Protein AF-A0A401J440-F1 (afdb_monomer_lite)

Foldseek 3Di:
DDDDPPPPVVVVVVVVVCCVVVVVVVVVVCVVCVVVPAFDQAALVRLLVLLVCVLVVNDDPCSLVVQLVTAYRPVQSNVLSPQLNPQDPPDDPVSSVSSVVSSVSSVVRLVQLLVVLLVLLVCVLVVHADDPVNLCVSCVPLSNHDPLSSQSSVLSNVSNVCPVVCVVDVPVVVVSSVVSVVSSVVSD

Organism: Sphingobium xenophagum (NCBI:txid121428)

Structure (mmCIF, N/CA/C/O backbone):
data_AF-A0A401J440-F1
#
_entry.id   AF-A0A401J440-F1
#
loop_
_atom_site.group_PDB
_atom_site.id
_atom_site.type_symbol
_atom_site.label_atom_id
_atom_site.label_alt_id
_atom_site.label_comp_id
_atom_site.label_asym_id
_atom_site.label_entity_id
_atom_site.label_seq_id
_atom_site.pdbx_PDB_ins_code
_atom_site.Cartn_x
_atom_site.Cartn_y
_atom_site.Cartn_z
_atom_site.occupancy
_atom_site.B_iso_or_equiv
_atom_site.auth_seq_id
_atom_site.auth_comp_id
_atom_site.auth_asym_id
_atom_site.auth_atom_id
_atom_site.pdbx_PDB_model_num
ATOM 1 N N . MET A 1 1 ? 64.920 -0.048 21.694 1.00 38.31 1 MET A N 1
ATOM 2 C CA . MET A 1 1 ? 63.741 -0.908 21.920 1.00 38.31 1 MET A CA 1
ATOM 3 C C . MET A 1 1 ? 62.983 -1.014 20.598 1.00 38.31 1 MET A C 1
ATOM 5 O O . MET A 1 1 ? 62.278 -0.087 20.236 1.00 38.31 1 MET A O 1
ATOM 9 N N . ARG A 1 2 ? 63.250 -2.058 19.799 1.00 40.06 2 ARG A N 1
ATOM 10 C CA . ARG A 1 2 ? 62.553 -2.331 18.528 1.00 40.06 2 ARG A CA 1
ATOM 11 C C . ARG A 1 2 ? 61.583 -3.485 18.779 1.00 40.06 2 ARG A C 1
ATOM 13 O O . ARG A 1 2 ? 62.037 -4.586 19.066 1.00 40.06 2 ARG A O 1
ATOM 20 N N . LEU A 1 3 ? 60.281 -3.219 18.708 1.00 41.78 3 LEU A N 1
ATOM 21 C CA . LEU A 1 3 ? 59.243 -4.248 18.694 1.00 41.78 3 LEU A CA 1
ATOM 22 C C . LEU A 1 3 ? 59.141 -4.781 17.262 1.00 41.78 3 LEU A C 1
ATOM 24 O O . LEU A 1 3 ? 58.646 -4.098 16.369 1.00 41.78 3 LEU A O 1
ATOM 28 N N . THR A 1 4 ? 59.663 -5.980 17.029 1.00 45.91 4 THR A N 1
ATOM 29 C CA . THR A 1 4 ? 59.440 -6.733 15.795 1.00 45.91 4 THR A CA 1
ATOM 30 C C . THR A 1 4 ? 58.092 -7.440 15.911 1.00 45.91 4 THR A C 1
ATOM 32 O O . THR A 1 4 ? 57.970 -8.413 16.654 1.00 45.91 4 THR A O 1
ATOM 35 N N . PHE A 1 5 ? 57.076 -6.951 15.197 1.00 50.38 5 PHE A N 1
ATOM 36 C CA . PHE A 1 5 ? 55.850 -7.709 14.944 1.00 50.38 5 PHE A CA 1
ATOM 37 C C . PHE A 1 5 ? 56.208 -8.887 14.027 1.00 50.38 5 PHE A C 1
ATOM 39 O O . PHE A 1 5 ? 56.396 -8.722 12.824 1.00 50.38 5 PHE A O 1
ATOM 46 N N . GLY A 1 6 ? 56.387 -10.070 14.614 1.00 48.78 6 GLY A N 1
ATOM 47 C CA . GLY A 1 6 ? 56.538 -11.314 13.870 1.00 48.78 6 GLY A CA 1
ATOM 48 C C . GLY A 1 6 ? 55.188 -11.731 13.298 1.00 48.78 6 GLY A C 1
ATOM 49 O O . GLY A 1 6 ? 54.376 -12.327 14.000 1.00 48.78 6 GLY A O 1
ATOM 50 N N . SER A 1 7 ? 54.936 -11.409 12.032 1.00 61.47 7 SER A N 1
ATOM 51 C CA . SER A 1 7 ? 53.802 -11.945 11.276 1.00 61.47 7 SER A CA 1
ATOM 52 C C . SER A 1 7 ? 54.030 -13.441 11.067 1.00 61.47 7 SER A C 1
ATOM 54 O O . SER A 1 7 ? 54.941 -13.830 10.342 1.00 61.47 7 SER A O 1
ATOM 56 N N . ASN A 1 8 ? 53.241 -14.289 11.726 1.00 55.97 8 ASN A N 1
ATOM 57 C CA . ASN A 1 8 ? 53.415 -15.737 11.666 1.00 55.97 8 ASN A CA 1
ATOM 58 C C . ASN A 1 8 ? 52.866 -16.266 10.319 1.00 55.97 8 ASN A C 1
ATOM 60 O O . ASN A 1 8 ? 51.648 -16.247 10.116 1.00 55.97 8 ASN A O 1
ATOM 64 N N . PRO A 1 9 ? 53.708 -16.746 9.384 1.00 57.19 9 PRO A N 1
ATOM 65 C CA . PRO A 1 9 ? 53.277 -17.117 8.031 1.00 57.19 9 PRO A CA 1
ATOM 66 C C . PRO A 1 9 ? 52.293 -18.297 8.019 1.00 57.19 9 PRO A C 1
ATOM 68 O O . PRO A 1 9 ? 51.467 -18.398 7.118 1.00 57.19 9 PRO A O 1
ATOM 71 N N . LEU A 1 10 ? 52.325 -19.147 9.051 1.00 55.84 10 LEU A N 1
ATOM 72 C CA . LEU A 1 10 ? 51.380 -20.251 9.245 1.00 55.84 10 LEU A CA 1
ATOM 73 C C . LEU A 1 10 ? 49.964 -19.771 9.592 1.00 55.84 10 LEU A C 1
ATOM 75 O O . LEU A 1 10 ? 48.994 -20.345 9.106 1.00 55.84 10 LEU A O 1
ATOM 79 N N . ILE A 1 11 ? 49.835 -18.699 10.379 1.00 57.50 11 ILE A N 1
ATOM 80 C CA . ILE A 1 11 ? 48.529 -18.113 10.728 1.00 57.50 11 ILE A CA 1
ATOM 81 C C . ILE A 1 11 ? 47.918 -17.450 9.485 1.00 57.50 11 ILE A C 1
ATOM 83 O O . ILE A 1 11 ? 46.735 -17.633 9.204 1.00 57.50 11 ILE A O 1
ATOM 87 N N . ASN A 1 12 ? 48.745 -16.773 8.682 1.00 55.44 12 ASN A N 1
ATOM 88 C CA . ASN A 1 12 ? 48.319 -16.184 7.411 1.00 55.44 12 ASN A CA 1
ATOM 89 C C . ASN A 1 12 ? 47.961 -17.259 6.366 1.00 55.44 12 ASN A C 1
ATOM 91 O O . ASN A 1 12 ? 46.975 -17.110 5.652 1.00 55.44 12 ASN A O 1
ATOM 95 N N . GLY A 1 13 ? 48.708 -18.367 6.304 1.00 59.62 13 GLY A N 1
ATOM 96 C CA . GLY A 1 13 ? 48.433 -19.485 5.394 1.00 59.62 13 GLY A CA 1
ATOM 97 C C . GLY A 1 13 ? 47.129 -20.222 5.714 1.00 59.62 13 GLY A C 1
ATOM 98 O O . GLY A 1 13 ? 46.339 -20.489 4.811 1.00 59.62 13 GLY A O 1
ATOM 99 N N . ILE A 1 14 ? 46.858 -20.487 6.996 1.00 65.56 14 ILE A N 1
ATOM 100 C CA . ILE A 1 14 ? 45.594 -21.088 7.452 1.00 65.56 14 ILE A CA 1
ATOM 101 C C . ILE A 1 14 ? 44.414 -20.146 7.169 1.00 65.56 14 ILE A C 1
ATOM 103 O O . ILE A 1 14 ? 43.375 -20.602 6.692 1.00 65.56 14 ILE A O 1
ATOM 107 N N . GLY A 1 15 ? 44.589 -18.836 7.383 1.00 57.81 15 GLY A N 1
ATOM 108 C CA . GLY A 1 15 ? 43.591 -17.819 7.037 1.00 57.81 15 GLY A CA 1
ATOM 109 C C . GLY A 1 15 ? 43.264 -17.777 5.539 1.00 57.81 15 GLY A C 1
ATOM 110 O O . GLY A 1 15 ? 42.089 -17.744 5.177 1.00 57.81 15 GLY A O 1
ATOM 111 N N . CYS A 1 16 ? 44.273 -17.856 4.664 1.00 61.62 16 CYS A N 1
ATOM 112 C CA . CYS A 1 16 ? 44.066 -17.901 3.213 1.00 61.62 16 CYS A CA 1
ATOM 113 C C . CYS A 1 16 ? 43.329 -19.170 2.764 1.00 61.62 16 CYS A C 1
ATOM 115 O O . CYS A 1 16 ? 42.423 -19.087 1.940 1.00 61.62 16 CYS A O 1
ATOM 117 N N . ILE A 1 17 ? 43.672 -20.337 3.320 1.00 71.44 17 ILE A N 1
ATOM 118 C CA . ILE A 1 17 ? 43.013 -21.607 2.970 1.00 71.44 17 ILE A CA 1
ATOM 119 C C . ILE A 1 17 ? 41.552 -21.614 3.447 1.00 71.44 17 ILE A C 1
ATOM 121 O O . ILE A 1 17 ? 40.662 -21.969 2.677 1.00 71.44 17 ILE A O 1
ATOM 125 N N . LEU A 1 18 ? 41.283 -21.162 4.677 1.00 68.56 18 LEU A N 1
ATOM 126 C CA . LEU A 1 18 ? 39.916 -21.004 5.188 1.00 68.56 18 LEU A CA 1
ATOM 127 C C . LEU A 1 18 ? 39.107 -20.012 4.348 1.00 68.56 18 LEU A C 1
ATOM 129 O O . LEU A 1 18 ? 37.960 -20.299 4.026 1.00 68.56 18 LEU A O 1
ATOM 133 N N . GLY A 1 19 ? 39.700 -18.887 3.943 1.00 66.75 19 GLY A N 1
ATOM 134 C CA . GLY A 1 19 ? 39.053 -17.916 3.060 1.00 66.75 19 GLY A CA 1
ATOM 135 C C . GLY A 1 19 ? 38.669 -18.513 1.703 1.00 66.75 19 GLY A C 1
ATOM 136 O O . GLY A 1 19 ? 37.533 -18.348 1.271 1.00 66.75 19 GLY A O 1
ATOM 137 N N . VAL A 1 20 ? 39.570 -19.267 1.063 1.00 79.50 20 VAL A N 1
ATOM 138 C CA . VAL A 1 20 ? 39.315 -19.917 -0.239 1.00 79.50 20 VAL A CA 1
ATOM 139 C C . VAL A 1 20 ? 38.227 -20.991 -0.154 1.00 79.50 20 VAL A C 1
ATOM 141 O O . VAL A 1 20 ? 37.499 -21.183 -1.121 1.00 79.50 20 VAL A O 1
ATOM 144 N N . VAL A 1 21 ? 38.082 -21.676 0.983 1.00 79.38 21 VAL A N 1
ATOM 145 C CA . VAL A 1 21 ? 37.053 -22.716 1.169 1.00 79.38 21 VAL A CA 1
ATOM 146 C C . VAL A 1 21 ? 35.709 -22.124 1.606 1.00 79.38 21 VAL A C 1
ATOM 148 O O . VAL A 1 21 ? 34.660 -22.543 1.117 1.00 79.38 21 VAL A O 1
ATOM 151 N N . LEU A 1 22 ? 35.715 -21.139 2.506 1.00 81.12 22 LEU A N 1
ATOM 152 C CA . LEU A 1 22 ? 34.491 -20.548 3.048 1.00 81.12 22 LEU A CA 1
ATOM 153 C C . LEU A 1 22 ? 33.841 -19.553 2.087 1.00 81.12 22 LEU A C 1
ATOM 155 O O . LEU A 1 22 ? 32.620 -19.451 2.085 1.00 81.12 22 LEU A O 1
ATOM 159 N N . LEU A 1 23 ? 34.610 -18.841 1.258 1.00 79.25 23 LEU A N 1
ATOM 160 C CA . LEU A 1 23 ? 34.065 -17.832 0.347 1.00 79.25 23 LEU A CA 1
ATOM 161 C C . LEU A 1 23 ? 33.137 -18.432 -0.731 1.00 79.25 23 LEU A C 1
ATOM 163 O O . LEU A 1 23 ? 32.030 -17.920 -0.874 1.00 79.25 23 LEU A O 1
ATOM 167 N N . PRO A 1 24 ? 33.471 -19.544 -1.417 1.00 82.62 24 PRO A N 1
ATOM 168 C CA . PRO A 1 24 ? 32.539 -20.221 -2.319 1.00 82.62 24 PRO A CA 1
ATOM 169 C C . PRO A 1 24 ? 31.294 -20.741 -1.597 1.00 82.62 24 PRO A C 1
ATOM 171 O O . PRO A 1 24 ? 30.188 -20.555 -2.090 1.00 82.62 24 PRO A O 1
ATOM 174 N N . ALA A 1 25 ? 31.449 -21.342 -0.411 1.00 83.56 25 ALA A N 1
ATOM 175 C CA . ALA A 1 25 ? 30.318 -21.831 0.377 1.00 83.56 25 ALA A CA 1
ATOM 176 C C . ALA A 1 25 ? 29.398 -20.686 0.830 1.00 83.56 25 ALA A C 1
ATOM 178 O O . ALA A 1 25 ? 28.179 -20.815 0.768 1.00 83.56 25 ALA A O 1
ATOM 179 N N . PHE A 1 26 ? 29.972 -19.550 1.225 1.00 83.69 26 PHE A N 1
ATOM 180 C CA . PHE A 1 26 ? 29.240 -18.337 1.571 1.00 83.69 26 PHE A CA 1
ATOM 181 C C . PHE A 1 26 ? 28.535 -17.729 0.354 1.00 83.69 26 PHE A C 1
ATOM 183 O O . PHE A 1 26 ? 27.384 -17.331 0.474 1.00 83.69 26 PHE A O 1
ATOM 190 N N . ILE A 1 27 ? 29.171 -17.700 -0.823 1.00 83.75 27 ILE A N 1
ATOM 191 C CA . ILE A 1 27 ? 28.535 -17.253 -2.072 1.00 83.75 27 ILE A CA 1
ATOM 192 C C . ILE A 1 27 ? 27.368 -18.174 -2.437 1.00 83.75 27 ILE A C 1
ATOM 194 O O . ILE A 1 27 ? 26.284 -17.679 -2.716 1.00 83.75 27 ILE A O 1
ATOM 198 N N . ILE A 1 28 ? 27.550 -19.497 -2.385 1.00 85.38 28 ILE A N 1
ATOM 199 C CA . ILE A 1 28 ? 26.482 -20.474 -2.651 1.00 85.38 28 ILE A CA 1
ATOM 200 C C . ILE A 1 28 ? 25.338 -20.296 -1.650 1.00 85.38 28 ILE A C 1
ATOM 202 O O . ILE A 1 28 ? 24.182 -20.221 -2.052 1.00 85.38 28 ILE A O 1
ATOM 206 N N . LEU A 1 29 ? 25.649 -20.167 -0.357 1.00 82.19 29 LEU A N 1
ATOM 207 C CA . LEU A 1 29 ? 24.654 -19.895 0.676 1.00 82.19 29 LEU A CA 1
ATOM 208 C C . LEU A 1 29 ? 23.913 -18.583 0.396 1.00 82.19 29 LEU A C 1
ATOM 210 O O . LEU A 1 29 ? 22.690 -18.561 0.454 1.00 82.19 29 LEU A O 1
ATOM 214 N N . LYS A 1 30 ? 24.627 -17.512 0.035 1.00 76.12 30 LYS A N 1
ATOM 215 C CA . LYS A 1 30 ? 24.026 -16.222 -0.319 1.00 76.12 30 LYS A CA 1
ATOM 216 C C . LYS A 1 30 ? 23.117 -16.346 -1.544 1.00 76.12 30 LYS A C 1
ATOM 218 O O . LYS A 1 30 ? 22.020 -15.813 -1.519 1.00 76.12 30 LYS A O 1
ATOM 223 N N . LEU A 1 31 ? 23.521 -17.084 -2.578 1.00 77.06 31 LEU A N 1
ATOM 224 C CA . LEU A 1 31 ? 22.700 -17.335 -3.769 1.00 77.06 31 LEU A CA 1
ATOM 225 C C . LEU A 1 31 ? 21.444 -18.162 -3.448 1.00 77.06 31 LEU A C 1
ATOM 227 O O . LEU A 1 31 ? 20.388 -17.903 -4.013 1.00 77.06 31 LEU A O 1
ATOM 231 N N . ILE A 1 32 ? 21.531 -19.108 -2.506 1.00 76.50 32 ILE A N 1
ATOM 232 C CA . ILE A 1 32 ? 20.371 -19.862 -1.999 1.00 76.50 32 ILE A CA 1
ATOM 233 C C . ILE A 1 32 ? 19.455 -18.969 -1.149 1.00 76.50 32 ILE A C 1
ATOM 235 O O . ILE A 1 32 ? 18.239 -19.141 -1.175 1.00 76.50 32 ILE A O 1
ATOM 239 N N . MET A 1 33 ? 20.017 -18.023 -0.389 1.00 67.88 33 MET A N 1
ATOM 240 C CA . MET A 1 33 ? 19.258 -17.117 0.481 1.00 67.88 33 MET A CA 1
ATOM 241 C C . MET A 1 33 ? 18.698 -15.881 -0.235 1.00 67.88 33 MET A C 1
ATOM 243 O O . MET A 1 33 ? 17.731 -15.313 0.256 1.00 67.88 33 MET A O 1
ATOM 247 N N . MET A 1 34 ? 19.244 -15.492 -1.389 1.00 64.00 34 MET A N 1
ATOM 248 C CA . MET A 1 34 ? 18.807 -14.357 -2.213 1.00 64.00 34 MET A CA 1
ATOM 249 C C . MET A 1 34 ? 17.297 -14.345 -2.536 1.00 64.00 34 MET A C 1
ATOM 251 O O . MET A 1 34 ? 16.688 -13.295 -2.353 1.00 64.00 34 MET A O 1
ATOM 255 N N . PRO A 1 35 ? 16.630 -15.463 -2.902 1.00 57.50 35 PRO A N 1
ATOM 256 C CA . PRO A 1 35 ? 15.169 -15.471 -3.071 1.00 57.50 35 PRO A CA 1
ATOM 257 C C . PRO A 1 35 ? 14.380 -15.273 -1.761 1.00 57.50 35 PRO A C 1
ATOM 259 O O . PRO A 1 35 ? 13.168 -15.082 -1.801 1.00 57.50 35 PRO A O 1
ATOM 262 N N . PHE A 1 36 ? 15.042 -15.318 -0.600 1.00 59.44 36 PHE A N 1
ATOM 263 C CA . PHE A 1 36 ? 14.455 -15.084 0.724 1.00 59.44 36 PHE A CA 1
ATOM 264 C C . PHE A 1 36 ? 14.899 -13.752 1.355 1.00 59.44 36 PHE A C 1
ATOM 266 O O . PHE A 1 36 ? 14.468 -13.434 2.471 1.00 59.44 36 PHE A O 1
ATOM 273 N N . GLU A 1 37 ? 15.751 -12.964 0.685 1.00 62.06 37 GLU A N 1
ATOM 274 C CA . GLU A 1 37 ? 16.064 -11.604 1.122 1.00 62.06 37 GLU A CA 1
ATOM 275 C C . GLU A 1 37 ? 14.792 -10.757 0.984 1.00 62.06 37 GLU A C 1
ATOM 277 O O . GLU A 1 37 ? 14.202 -10.632 -0.086 1.00 62.06 37 GLU A O 1
ATOM 282 N N . LYS A 1 38 ? 14.302 -10.235 2.114 1.00 68.00 38 LYS A N 1
ATOM 283 C CA . LYS A 1 38 ? 13.037 -9.496 2.164 1.00 68.00 38 LYS A CA 1
ATOM 284 C C . LYS A 1 38 ? 13.151 -8.258 1.277 1.00 68.00 38 LYS A C 1
ATOM 286 O O . LYS A 1 38 ? 13.932 -7.364 1.598 1.00 68.00 38 LYS A O 1
ATOM 291 N N . GLY A 1 39 ? 12.348 -8.206 0.214 1.00 78.44 39 GLY A N 1
ATOM 292 C CA . GLY A 1 39 ? 12.267 -7.041 -0.662 1.00 78.44 39 GLY A CA 1
ATOM 293 C C . GLY A 1 39 ? 11.963 -5.752 0.108 1.00 78.44 39 GLY A C 1
ATOM 294 O O . GLY A 1 39 ? 11.458 -5.761 1.237 1.00 78.44 39 GLY A O 1
ATOM 295 N N . ALA A 1 40 ? 12.265 -4.612 -0.502 1.00 87.69 40 ALA A N 1
ATOM 296 C CA . ALA A 1 40 ? 11.951 -3.313 0.060 1.00 87.69 40 ALA A C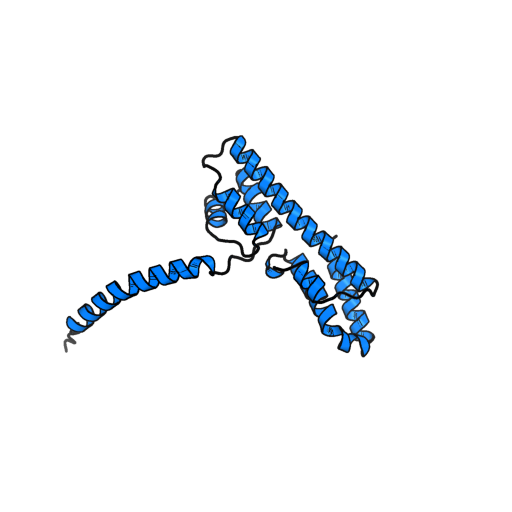A 1
ATOM 297 C C . ALA A 1 40 ? 10.429 -3.117 0.141 1.00 87.69 40 ALA A C 1
ATOM 299 O O . ALA A 1 40 ? 9.683 -3.400 -0.797 1.00 87.69 40 ALA A O 1
ATOM 300 N N . HIS A 1 41 ? 9.949 -2.587 1.266 1.00 92.12 41 HIS A N 1
ATOM 301 C CA . HIS A 1 41 ? 8.547 -2.201 1.404 1.00 92.12 41 HIS A CA 1
ATOM 302 C C . HIS A 1 41 ? 8.301 -0.891 0.652 1.00 92.12 41 HIS A C 1
ATOM 304 O O . HIS A 1 41 ? 8.615 0.191 1.154 1.00 92.12 41 HIS A O 1
ATOM 310 N N . ARG A 1 42 ? 7.756 -1.003 -0.560 1.00 94.31 42 ARG A N 1
ATOM 311 C CA . ARG A 1 42 ? 7.371 0.121 -1.419 1.00 94.31 42 ARG A CA 1
ATOM 312 C C . ARG A 1 42 ? 5.868 0.114 -1.629 1.00 94.31 42 ARG A C 1
ATOM 314 O O . ARG A 1 42 ? 5.250 -0.943 -1.578 1.00 94.31 42 ARG A O 1
ATOM 321 N N . SER A 1 43 ? 5.306 1.295 -1.836 1.00 96.81 43 SER A N 1
ATOM 322 C CA . SER A 1 43 ? 3.888 1.461 -2.117 1.00 96.81 43 SER A CA 1
ATOM 323 C C . SER A 1 43 ? 3.582 1.519 -3.606 1.00 96.81 43 SER A C 1
ATOM 325 O O . SER A 1 43 ? 4.468 1.855 -4.394 1.00 96.81 43 SER A O 1
ATOM 327 N N . PRO A 1 44 ? 2.337 1.223 -4.017 1.00 97.25 44 PRO A N 1
ATOM 328 C CA . PRO A 1 44 ? 1.969 1.291 -5.425 1.00 97.25 44 PRO A CA 1
ATOM 329 C C . PRO A 1 44 ? 2.173 2.689 -6.026 1.00 97.25 44 PRO A C 1
ATOM 331 O O . PRO A 1 44 ? 2.732 2.801 -7.110 1.00 97.25 44 PRO A O 1
ATOM 334 N N . THR A 1 45 ? 1.844 3.768 -5.299 1.00 96.56 45 THR A N 1
ATOM 335 C CA . THR A 1 45 ? 2.112 5.144 -5.772 1.00 96.56 45 THR A CA 1
ATOM 336 C C . THR A 1 45 ? 3.604 5.430 -5.890 1.00 96.56 45 THR A C 1
ATOM 338 O O . THR A 1 45 ? 4.016 6.156 -6.788 1.00 96.56 45 THR A O 1
ATOM 341 N N . TYR A 1 46 ? 4.429 4.867 -4.998 1.00 94.38 46 TYR A N 1
ATOM 342 C CA . TYR A 1 46 ? 5.882 4.991 -5.099 1.00 94.38 46 TYR A CA 1
ATOM 343 C C . TYR A 1 46 ? 6.391 4.351 -6.392 1.00 94.38 46 TYR A C 1
ATOM 345 O O . TYR A 1 46 ? 7.167 4.980 -7.101 1.00 94.38 46 TYR A O 1
ATOM 353 N N . VAL A 1 47 ? 5.936 3.136 -6.711 1.00 96.75 47 VAL A N 1
ATOM 354 C CA . VAL A 1 47 ? 6.301 2.431 -7.951 1.00 96.75 47 VAL A CA 1
ATOM 355 C C . VAL A 1 47 ? 5.816 3.202 -9.179 1.00 96.75 47 VAL A C 1
ATOM 357 O O . VAL A 1 47 ? 6.615 3.495 -10.062 1.00 96.75 47 VAL A O 1
ATOM 360 N N . ALA A 1 48 ? 4.543 3.612 -9.196 1.00 97.44 48 ALA A N 1
ATOM 361 C CA . ALA A 1 48 ? 3.969 4.399 -10.287 1.00 97.44 48 ALA A CA 1
ATOM 362 C C . ALA A 1 48 ? 4.761 5.691 -10.536 1.00 97.44 48 ALA A C 1
ATOM 364 O O . ALA A 1 48 ? 5.028 6.047 -11.678 1.00 97.44 48 ALA A O 1
ATOM 365 N N . ARG A 1 49 ? 5.189 6.376 -9.469 1.00 95.94 49 ARG A N 1
ATOM 366 C CA . ARG A 1 49 ? 6.000 7.588 -9.589 1.00 95.94 49 ARG A CA 1
ATOM 367 C C . ARG A 1 49 ? 7.334 7.321 -10.289 1.00 95.94 49 ARG A C 1
ATOM 369 O O . ARG A 1 49 ? 7.666 8.069 -11.189 1.00 95.94 49 ARG A O 1
ATOM 376 N N . TYR A 1 50 ? 8.062 6.264 -9.923 1.00 94.38 50 TYR A N 1
ATOM 377 C CA . TYR A 1 50 ? 9.341 5.944 -10.578 1.00 94.38 50 TYR A CA 1
ATOM 378 C C . TYR A 1 50 ? 9.176 5.659 -12.071 1.00 94.38 50 TYR A C 1
ATOM 380 O O . TYR A 1 50 ? 9.957 6.152 -12.878 1.00 94.38 50 TYR A O 1
ATOM 388 N N . ILE A 1 51 ? 8.139 4.899 -12.432 1.00 96.62 51 ILE A N 1
ATOM 389 C CA . ILE A 1 51 ? 7.836 4.599 -13.834 1.00 96.62 51 ILE A CA 1
ATOM 390 C C . ILE A 1 51 ? 7.493 5.887 -14.589 1.00 96.62 51 ILE A C 1
ATOM 392 O O . ILE A 1 51 ? 8.031 6.129 -15.666 1.00 96.62 51 ILE A O 1
ATOM 396 N N . ARG A 1 52 ? 6.660 6.754 -14.001 1.00 97.62 52 ARG A N 1
ATOM 397 C CA . ARG A 1 52 ? 6.287 8.030 -14.618 1.00 97.62 52 ARG A CA 1
ATOM 398 C C . ARG A 1 52 ? 7.473 8.973 -14.779 1.00 97.62 52 ARG A C 1
ATOM 400 O O . ARG A 1 52 ? 7.651 9.526 -15.857 1.00 97.62 52 ARG A O 1
ATOM 407 N N . ASP A 1 53 ? 8.286 9.123 -13.737 1.00 96.25 53 ASP A N 1
ATOM 408 C CA . ASP A 1 53 ? 9.457 10.000 -13.754 1.00 96.25 53 ASP A CA 1
ATOM 409 C C . ASP A 1 53 ? 10.464 9.558 -14.830 1.00 96.25 53 ASP A C 1
ATOM 411 O O . ASP A 1 53 ? 11.112 10.398 -15.452 1.00 96.25 53 ASP A O 1
ATOM 415 N N . PHE A 1 54 ? 10.575 8.250 -15.080 1.00 94.88 54 PHE A N 1
ATOM 416 C CA . PHE A 1 54 ? 11.393 7.713 -16.164 1.00 94.88 54 PHE A CA 1
ATOM 417 C C . PHE A 1 54 ? 10.802 8.019 -17.549 1.00 94.88 54 PHE A C 1
ATOM 419 O O . PHE A 1 54 ? 11.513 8.543 -18.405 1.00 94.88 54 PHE A O 1
ATOM 426 N N . ILE A 1 55 ? 9.503 7.763 -17.760 1.00 95.38 55 ILE A N 1
ATOM 427 C CA . ILE A 1 55 ? 8.799 8.072 -19.022 1.00 95.38 55 ILE A CA 1
ATOM 428 C C . ILE A 1 55 ? 8.907 9.566 -19.362 1.00 95.38 55 ILE A C 1
ATOM 430 O O . ILE A 1 55 ? 9.194 9.931 -20.501 1.00 95.38 55 ILE A O 1
ATOM 434 N N . ASP A 1 56 ? 8.711 10.434 -18.368 1.00 95.62 56 ASP A N 1
ATOM 435 C CA . ASP A 1 56 ? 8.754 11.890 -18.530 1.00 95.62 56 ASP A CA 1
ATOM 436 C C . ASP A 1 56 ? 10.192 12.445 -18.596 1.00 95.62 56 ASP A C 1
ATOM 438 O O . ASP A 1 56 ? 10.384 13.649 -18.787 1.00 95.62 56 ASP A O 1
ATOM 442 N N . ASN A 1 57 ? 11.209 11.583 -18.458 1.00 92.94 57 ASN A N 1
ATOM 443 C CA . ASN A 1 57 ? 12.626 11.944 -18.388 1.00 92.94 57 ASN A CA 1
ATOM 444 C C . ASN A 1 57 ? 12.918 13.001 -17.299 1.00 92.94 57 ASN A C 1
ATOM 446 O O . ASN A 1 57 ? 13.723 13.920 -17.479 1.00 92.94 57 ASN A O 1
ATOM 450 N N . THR A 1 58 ? 12.225 12.887 -16.163 1.00 95.31 58 THR A N 1
ATOM 451 C CA . THR A 1 58 ? 12.391 13.726 -14.967 1.00 95.31 58 THR A CA 1
ATOM 452 C C . THR A 1 58 ? 13.081 12.997 -13.815 1.00 95.31 58 THR A C 1
ATOM 454 O O . THR A 1 58 ? 13.339 13.612 -12.778 1.00 95.31 58 THR A O 1
ATOM 457 N N . SER A 1 59 ? 13.385 11.708 -13.978 1.00 90.62 59 SER A N 1
ATOM 458 C CA . SER A 1 59 ? 14.147 10.912 -13.016 1.00 90.62 59 SER A CA 1
ATOM 459 C C . SER A 1 59 ? 15.600 11.385 -12.906 1.00 90.62 59 SER A C 1
ATOM 461 O O . SER A 1 59 ? 16.203 11.835 -13.883 1.00 90.62 59 SER A O 1
ATOM 463 N N . GLY A 1 60 ? 16.197 11.249 -11.721 1.00 89.62 60 GLY A N 1
ATOM 464 C CA . GLY A 1 60 ? 17.636 11.412 -11.548 1.00 89.62 60 GLY A CA 1
ATOM 465 C C . GLY A 1 60 ? 18.429 10.354 -12.323 1.00 89.62 60 GLY A C 1
ATOM 466 O O . GLY A 1 60 ? 17.911 9.289 -12.650 1.00 89.62 60 GLY A O 1
ATOM 467 N N . GLU A 1 61 ? 19.710 10.638 -12.575 1.00 88.06 61 GLU A N 1
ATOM 468 C CA . GLU A 1 61 ? 20.624 9.792 -13.370 1.00 88.06 61 GLU A CA 1
ATOM 469 C C . GLU A 1 61 ? 20.630 8.314 -12.941 1.00 88.06 61 GLU A C 1
ATOM 471 O O . GLU A 1 61 ? 20.725 7.435 -13.788 1.00 88.06 61 GLU A O 1
ATOM 476 N N . TRP A 1 62 ? 20.488 8.049 -11.640 1.00 89.56 62 TRP A N 1
ATOM 477 C CA . TRP A 1 62 ? 20.585 6.708 -11.052 1.00 89.56 62 TRP A CA 1
ATOM 478 C C . TRP A 1 62 ? 19.251 6.169 -10.521 1.00 89.56 62 TRP A C 1
ATOM 480 O O . TRP A 1 62 ? 19.197 5.048 -10.026 1.00 89.56 62 TRP A O 1
ATOM 490 N N . ASP A 1 63 ? 18.165 6.944 -10.613 1.00 91.06 63 ASP A N 1
ATOM 491 C CA . ASP A 1 63 ? 16.883 6.575 -10.000 1.00 91.06 63 ASP A CA 1
ATOM 492 C C . ASP A 1 63 ? 16.281 5.317 -10.644 1.00 91.06 63 ASP A C 1
ATOM 494 O O . ASP A 1 63 ? 15.702 4.479 -9.948 1.00 91.06 63 ASP A O 1
ATOM 498 N N . TRP A 1 64 ? 16.428 5.165 -11.964 1.00 92.31 64 TRP A N 1
ATOM 499 C CA . TRP A 1 64 ? 15.940 3.984 -12.678 1.00 92.31 64 TRP A CA 1
ATOM 500 C C . TRP A 1 64 ? 16.705 2.720 -12.280 1.00 92.31 64 TRP A C 1
ATOM 502 O O . TRP A 1 64 ? 16.086 1.722 -11.910 1.00 92.31 64 TRP A O 1
ATOM 512 N N . ASP A 1 65 ? 18.039 2.793 -12.261 1.00 90.19 65 ASP A N 1
ATOM 513 C CA . ASP A 1 65 ? 18.921 1.698 -11.845 1.00 90.19 65 ASP A CA 1
ATOM 514 C C . ASP A 1 65 ? 18.642 1.269 -10.394 1.00 90.19 65 ASP A C 1
ATOM 516 O O . ASP A 1 65 ? 18.541 0.076 -10.088 1.00 90.19 65 ASP A O 1
ATOM 520 N N . ASP A 1 66 ? 18.445 2.232 -9.491 1.00 90.25 66 ASP A N 1
ATOM 521 C CA . ASP A 1 66 ? 18.079 1.976 -8.095 1.00 90.25 66 ASP A CA 1
ATOM 522 C C . ASP A 1 66 ? 16.705 1.299 -7.975 1.00 90.25 66 ASP A C 1
ATOM 524 O O . ASP A 1 66 ? 16.507 0.414 -7.136 1.00 90.25 66 ASP A O 1
ATOM 528 N N . PHE A 1 67 ? 15.740 1.693 -8.808 1.00 93.00 67 PHE A N 1
ATOM 529 C CA . PHE A 1 67 ? 14.410 1.092 -8.819 1.00 93.00 67 PHE A CA 1
ATOM 530 C C . PHE A 1 67 ? 14.436 -0.361 -9.302 1.00 93.00 67 PHE A C 1
ATOM 532 O O . PHE A 1 67 ? 13.867 -1.232 -8.638 1.00 93.00 67 PHE A O 1
ATOM 539 N N . ILE A 1 68 ? 15.110 -0.646 -10.418 1.00 92.00 68 ILE A N 1
ATOM 540 C CA . ILE A 1 68 ? 15.127 -1.993 -11.003 1.00 92.00 68 ILE A CA 1
ATOM 541 C C . ILE A 1 68 ? 16.082 -2.949 -10.275 1.00 92.00 68 ILE A C 1
ATOM 543 O O . ILE A 1 68 ? 15.899 -4.158 -10.362 1.00 92.00 68 ILE A O 1
ATOM 547 N N . SER A 1 69 ? 17.061 -2.457 -9.515 1.00 89.75 69 SER A N 1
ATOM 548 C CA . SER A 1 69 ? 18.036 -3.314 -8.819 1.00 89.75 69 SER A CA 1
ATOM 549 C C . SER A 1 69 ? 17.558 -3.871 -7.472 1.00 89.75 69 SER A C 1
ATOM 551 O O . SER A 1 69 ? 18.140 -4.835 -6.968 1.00 89.75 69 SER A O 1
ATOM 553 N N . ILE A 1 70 ? 16.508 -3.297 -6.875 1.00 89.56 70 ILE A N 1
ATOM 554 C CA . ILE A 1 70 ? 16.046 -3.656 -5.528 1.00 89.56 70 ILE A CA 1
ATOM 555 C C . ILE A 1 70 ? 14.693 -4.380 -5.603 1.00 89.56 70 ILE A C 1
ATOM 557 O O . ILE A 1 70 ? 13.689 -3.743 -5.927 1.00 89.56 70 ILE A O 1
ATOM 561 N N . PRO A 1 71 ? 14.612 -5.670 -5.218 1.00 92.06 71 PRO A N 1
ATOM 562 C CA . PRO A 1 71 ? 13.342 -6.390 -5.144 1.00 92.06 71 PRO A CA 1
ATOM 563 C C . PRO A 1 71 ? 12.331 -5.705 -4.219 1.00 92.06 71 PRO A C 1
ATOM 565 O O . PRO A 1 71 ? 12.694 -5.170 -3.166 1.00 92.06 71 PRO A O 1
ATOM 568 N N . VAL A 1 72 ? 11.049 -5.766 -4.566 1.00 93.75 72 VAL A N 1
ATOM 569 C CA . VAL A 1 72 ? 9.935 -5.206 -3.791 1.00 93.75 72 VAL A CA 1
ATOM 570 C C . VAL A 1 72 ? 9.225 -6.308 -2.997 1.00 93.75 72 VAL A C 1
ATOM 572 O O . VAL A 1 72 ? 9.067 -7.435 -3.446 1.00 93.75 72 VAL A O 1
ATOM 575 N N . ALA A 1 73 ? 8.801 -5.997 -1.769 1.00 92.44 73 ALA A N 1
ATOM 576 C CA . ALA A 1 73 ? 8.216 -6.987 -0.859 1.00 92.44 73 ALA A CA 1
ATOM 577 C C . ALA A 1 73 ? 6.809 -7.473 -1.249 1.00 92.44 73 ALA A C 1
ATOM 579 O O . ALA A 1 73 ? 6.445 -8.591 -0.897 1.00 92.44 73 ALA A O 1
ATOM 580 N N . ASP A 1 74 ? 5.987 -6.611 -1.863 1.00 94.31 74 ASP A N 1
ATOM 581 C CA . ASP A 1 74 ? 4.650 -6.993 -2.341 1.00 94.31 74 ASP A CA 1
ATOM 582 C C . ASP A 1 74 ? 4.813 -7.697 -3.697 1.00 94.31 74 ASP A C 1
ATOM 584 O O . ASP A 1 74 ? 5.261 -7.038 -4.637 1.00 94.31 74 ASP A O 1
ATOM 588 N N . PRO A 1 75 ? 4.444 -8.985 -3.835 1.00 94.69 75 PRO A N 1
ATOM 589 C CA . PRO A 1 75 ? 4.617 -9.744 -5.072 1.00 94.69 75 PRO A CA 1
ATOM 590 C C . PRO A 1 75 ? 3.952 -9.101 -6.291 1.00 94.69 75 PRO A C 1
ATOM 592 O O . PRO A 1 75 ? 4.443 -9.252 -7.405 1.00 94.69 75 PRO A O 1
ATOM 595 N N . ARG A 1 76 ? 2.852 -8.362 -6.097 1.00 95.75 76 ARG A N 1
ATOM 596 C CA . ARG A 1 76 ? 2.163 -7.661 -7.190 1.00 95.75 76 ARG A CA 1
ATOM 597 C C . ARG A 1 76 ? 3.003 -6.496 -7.704 1.00 95.75 76 ARG A C 1
ATOM 599 O O . ARG A 1 76 ? 3.100 -6.294 -8.904 1.00 95.75 76 ARG A O 1
ATOM 606 N N . LEU A 1 77 ? 3.638 -5.755 -6.796 1.00 96.94 77 LEU A N 1
ATOM 607 C CA . LEU A 1 77 ? 4.544 -4.662 -7.157 1.00 96.94 77 LEU A CA 1
ATOM 608 C C . LEU A 1 77 ? 5.887 -5.177 -7.672 1.00 96.94 77 LEU A C 1
ATOM 610 O O . LEU A 1 77 ? 6.489 -4.548 -8.535 1.00 96.94 77 LEU A O 1
ATOM 614 N N . GLU A 1 78 ? 6.345 -6.321 -7.168 1.00 96.19 78 GLU A N 1
ATOM 615 C CA . GLU A 1 78 ? 7.541 -6.983 -7.679 1.00 96.19 78 GLU A CA 1
ATOM 616 C C . GLU A 1 78 ? 7.352 -7.462 -9.116 1.00 96.19 78 GLU A C 1
ATOM 618 O O . GLU A 1 78 ? 8.264 -7.305 -9.915 1.00 96.19 78 GLU A O 1
ATOM 623 N N . ALA A 1 79 ? 6.170 -7.973 -9.476 1.00 96.62 79 ALA A N 1
ATOM 624 C CA . ALA A 1 79 ? 5.861 -8.320 -10.862 1.00 96.62 79 ALA A CA 1
ATOM 625 C C . ALA A 1 79 ? 5.967 -7.099 -11.794 1.00 96.62 79 ALA A C 1
ATOM 627 O O . ALA A 1 79 ? 6.564 -7.200 -12.862 1.00 96.62 79 ALA A O 1
ATOM 628 N N . ILE A 1 80 ? 5.468 -5.937 -11.357 1.00 97.69 80 ILE A N 1
ATOM 629 C CA . ILE A 1 80 ? 5.580 -4.674 -12.103 1.00 97.69 80 ILE A CA 1
ATOM 630 C C . ILE A 1 80 ? 7.048 -4.250 -12.240 1.00 97.69 80 ILE A C 1
ATOM 632 O O . ILE A 1 80 ? 7.495 -3.928 -13.336 1.00 97.69 80 ILE A O 1
ATOM 636 N N . ARG A 1 81 ? 7.820 -4.272 -11.143 1.00 96.88 81 ARG A N 1
ATOM 637 C CA . ARG A 1 81 ? 9.253 -3.931 -11.164 1.00 96.88 81 ARG A CA 1
ATOM 638 C C . ARG A 1 81 ? 10.044 -4.884 -12.065 1.00 96.88 81 ARG A C 1
ATOM 640 O O . ARG A 1 81 ? 10.895 -4.433 -12.822 1.00 96.88 81 ARG A O 1
ATOM 647 N N . ALA A 1 82 ? 9.776 -6.18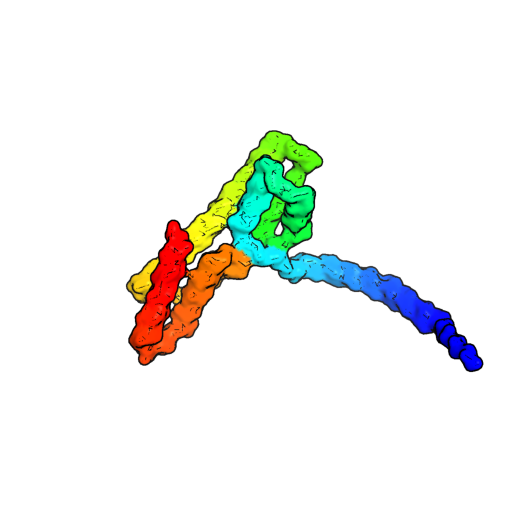5 -11.982 1.00 96.12 82 ALA A N 1
ATOM 648 C CA . ALA A 1 82 ? 10.429 -7.192 -12.809 1.00 96.12 82 ALA A CA 1
ATOM 649 C C . ALA A 1 82 ? 10.130 -6.964 -14.296 1.00 96.12 82 ALA A C 1
ATOM 651 O O . ALA A 1 82 ? 11.064 -6.922 -15.085 1.00 96.12 82 ALA A O 1
ATOM 652 N N . ALA A 1 83 ? 8.869 -6.707 -14.656 1.00 96.31 83 ALA A N 1
ATOM 653 C CA . ALA A 1 83 ? 8.502 -6.362 -16.027 1.00 96.31 83 ALA A CA 1
ATOM 654 C C . ALA A 1 83 ? 9.195 -5.072 -16.504 1.00 96.31 83 ALA A C 1
ATOM 656 O O . ALA A 1 83 ? 9.730 -5.039 -17.604 1.00 96.31 83 ALA A O 1
ATOM 657 N N . ALA A 1 84 ? 9.271 -4.040 -15.657 1.00 95.19 84 ALA A N 1
ATOM 658 C CA . ALA A 1 84 ? 9.991 -2.805 -15.977 1.00 95.19 84 ALA A CA 1
ATOM 659 C C . ALA A 1 84 ? 11.507 -3.023 -16.162 1.00 95.19 84 ALA A C 1
ATOM 661 O O . ALA A 1 84 ? 12.135 -2.332 -16.957 1.00 95.19 84 ALA A O 1
ATOM 662 N N . CYS A 1 85 ? 12.099 -3.983 -15.444 1.00 94.31 85 CYS A N 1
ATOM 663 C CA . CYS A 1 85 ? 13.511 -4.354 -15.569 1.00 94.31 85 CYS A CA 1
ATOM 664 C C . CYS A 1 85 ? 13.837 -5.045 -16.904 1.00 94.31 85 CYS A C 1
ATOM 666 O O . CYS A 1 85 ? 14.982 -4.980 -17.349 1.00 94.31 85 CYS A O 1
ATOM 668 N N . ASP A 1 86 ? 12.858 -5.710 -17.518 1.00 93.75 86 ASP A N 1
ATOM 669 C CA . ASP A 1 86 ? 13.030 -6.443 -18.777 1.00 93.75 86 ASP A CA 1
ATOM 670 C C . ASP A 1 86 ? 12.903 -5.535 -20.018 1.00 93.75 86 ASP A C 1
ATOM 672 O O . ASP A 1 86 ? 13.197 -5.965 -21.137 1.00 93.75 86 ASP A O 1
ATOM 676 N N . VAL A 1 87 ? 12.514 -4.269 -19.830 1.00 91.75 87 VAL A N 1
ATOM 677 C CA . VAL A 1 87 ? 12.405 -3.278 -20.906 1.00 91.75 87 VAL A CA 1
ATOM 678 C C . VAL A 1 87 ? 13.786 -2.956 -21.487 1.00 91.75 87 VAL A C 1
ATOM 680 O O . VAL A 1 87 ? 14.743 -2.659 -20.768 1.00 91.75 87 VAL A O 1
ATOM 683 N N . SER A 1 88 ? 13.898 -2.996 -22.816 1.00 88.25 88 SER A N 1
ATOM 684 C CA . SER A 1 88 ? 15.163 -2.754 -23.513 1.00 88.25 88 SER A CA 1
ATOM 685 C C . SER A 1 88 ? 15.525 -1.268 -23.548 1.00 88.25 88 SER A C 1
ATOM 687 O O . SER A 1 88 ? 14.726 -0.424 -23.944 1.00 88.25 88 SER A O 1
ATOM 689 N N . LEU A 1 89 ? 16.768 -0.948 -23.174 1.00 84.69 89 LEU A N 1
ATOM 690 C CA . LEU A 1 89 ? 17.309 0.412 -23.230 1.00 84.69 89 LEU A CA 1
ATOM 691 C C . LEU A 1 89 ? 18.281 0.582 -24.414 1.00 84.69 89 LEU A C 1
ATOM 693 O O . LEU A 1 89 ? 19.115 -0.302 -24.641 1.00 84.69 89 LEU A O 1
ATOM 697 N N . PRO A 1 90 ? 18.259 1.725 -25.131 1.00 85.25 90 PRO A N 1
ATOM 698 C CA . PRO A 1 90 ? 17.343 2.862 -24.964 1.00 85.25 90 PRO A CA 1
ATOM 699 C C . PRO A 1 90 ? 15.915 2.541 -25.444 1.00 85.25 90 PRO A C 1
ATOM 701 O O . PRO A 1 90 ? 15.759 1.879 -26.467 1.00 85.25 90 PRO A O 1
ATOM 704 N N . CYS A 1 91 ? 14.898 3.038 -24.731 1.00 86.31 91 CYS A N 1
ATOM 705 C CA . CYS A 1 91 ? 13.493 2.789 -25.070 1.00 86.31 91 CYS A CA 1
ATOM 706 C C . CYS A 1 91 ? 13.102 3.414 -26.417 1.00 86.31 91 CYS A C 1
ATOM 708 O O . CYS A 1 91 ? 13.410 4.582 -26.678 1.00 86.31 91 CYS A O 1
ATOM 710 N N . GLY A 1 92 ? 12.373 2.657 -27.235 1.00 91.69 92 GLY A N 1
ATOM 711 C CA . GLY A 1 92 ? 11.550 3.167 -28.324 1.00 91.69 92 GLY A CA 1
ATOM 712 C C . GLY A 1 92 ? 10.095 3.371 -27.889 1.00 91.69 92 GLY A C 1
ATOM 713 O O . GLY A 1 92 ? 9.752 3.293 -26.708 1.00 91.69 92 GLY A O 1
ATOM 714 N N . ASP A 1 93 ? 9.223 3.647 -28.859 1.00 93.19 93 ASP A N 1
ATOM 715 C CA . ASP A 1 93 ? 7.800 3.910 -28.604 1.00 93.19 93 ASP A CA 1
ATOM 716 C C . ASP A 1 93 ? 7.064 2.688 -28.020 1.00 93.19 93 ASP A C 1
ATOM 718 O O . ASP A 1 93 ? 6.118 2.848 -27.249 1.00 93.19 93 ASP A O 1
ATOM 722 N N . GLU A 1 94 ? 7.489 1.472 -28.379 1.00 94.00 94 GLU A N 1
ATOM 723 C CA . GLU A 1 94 ? 6.908 0.219 -27.877 1.00 94.00 94 GLU A CA 1
ATOM 724 C C . GLU A 1 94 ? 7.250 0.018 -26.397 1.00 94.00 94 GLU A C 1
ATOM 726 O O . GLU A 1 94 ? 6.353 -0.171 -25.579 1.00 94.00 94 GLU A O 1
ATOM 731 N N . GLU A 1 95 ? 8.520 0.185 -26.030 1.00 94.31 95 GLU A N 1
ATOM 732 C CA . GLU A 1 95 ? 8.985 0.108 -24.646 1.00 94.31 95 GLU A CA 1
ATOM 733 C C . GLU A 1 95 ? 8.334 1.176 -23.754 1.00 94.31 95 GLU A C 1
ATOM 735 O O . GLU A 1 95 ? 7.957 0.903 -22.614 1.00 94.31 95 GLU A O 1
ATOM 740 N N . LEU A 1 96 ? 8.149 2.398 -24.269 1.00 95.31 96 LEU A N 1
ATOM 741 C CA . LEU A 1 96 ? 7.422 3.446 -23.547 1.00 95.31 96 LEU A CA 1
ATOM 742 C C . LEU A 1 96 ? 5.944 3.083 -23.345 1.00 95.31 96 LEU A C 1
ATOM 744 O O . LEU A 1 96 ? 5.397 3.336 -22.271 1.00 95.31 96 LEU A O 1
ATOM 748 N N . ALA A 1 97 ? 5.300 2.460 -24.336 1.00 96.06 97 ALA A N 1
ATOM 749 C CA . ALA A 1 97 ? 3.923 1.993 -24.203 1.00 96.06 97 ALA A CA 1
ATOM 750 C C . ALA A 1 97 ? 3.790 0.863 -23.165 1.00 96.06 97 ALA A C 1
ATOM 752 O O . ALA A 1 97 ? 2.821 0.849 -22.403 1.00 96.06 97 ALA A O 1
ATOM 753 N N . GLU A 1 98 ? 4.758 -0.053 -23.088 1.00 96.12 98 GLU A N 1
ATOM 754 C CA . GLU A 1 98 ? 4.804 -1.085 -22.043 1.00 96.12 98 GLU A CA 1
ATOM 755 C C . GLU A 1 98 ? 4.925 -0.469 -20.644 1.00 96.12 98 GLU A C 1
ATOM 757 O O . GLU A 1 98 ? 4.186 -0.843 -19.729 1.00 96.12 98 GLU A O 1
ATOM 762 N N . LEU A 1 99 ? 5.800 0.525 -20.479 1.00 97.06 99 LEU A N 1
ATOM 763 C CA . LEU A 1 99 ? 5.955 1.232 -19.209 1.00 97.06 99 LEU A CA 1
ATOM 764 C C . LEU A 1 99 ? 4.679 1.981 -18.796 1.00 97.06 99 LEU A C 1
ATOM 766 O O . LEU A 1 99 ? 4.329 1.959 -17.616 1.00 97.06 99 LEU A O 1
ATOM 770 N N . GLU A 1 100 ? 3.942 2.580 -19.734 1.00 98.00 100 GLU A N 1
ATOM 771 C CA . GLU A 1 100 ? 2.638 3.198 -19.438 1.00 98.00 100 GLU A CA 1
ATOM 772 C C . GLU A 1 100 ? 1.615 2.159 -18.941 1.00 98.00 100 GLU A C 1
ATOM 774 O O . GLU A 1 100 ? 0.876 2.415 -17.989 1.00 98.00 100 GLU A O 1
ATOM 779 N N . VAL A 1 101 ? 1.601 0.944 -19.502 1.00 98.19 101 VAL A N 1
ATOM 780 C CA . VAL A 1 101 ? 0.736 -0.143 -19.002 1.00 98.19 101 VAL A CA 1
ATOM 781 C C . VAL A 1 101 ? 1.095 -0.520 -17.560 1.00 98.19 101 VAL A C 1
ATOM 783 O O . VAL A 1 101 ? 0.206 -0.679 -16.717 1.00 98.19 101 VAL A O 1
ATOM 786 N N . LEU A 1 102 ? 2.388 -0.632 -17.254 1.00 98.19 102 LEU A N 1
ATOM 787 C CA . LEU A 1 102 ? 2.879 -0.942 -15.908 1.00 98.19 102 LEU A CA 1
ATOM 788 C C . LEU A 1 102 ? 2.574 0.178 -14.901 1.00 98.19 102 LEU A C 1
ATOM 790 O O . LEU A 1 102 ? 2.220 -0.090 -13.747 1.00 98.19 102 LEU A O 1
ATOM 794 N N . PHE A 1 103 ? 2.670 1.434 -15.337 1.00 98.25 103 PHE A N 1
ATOM 795 C CA . PHE A 1 103 ? 2.269 2.600 -14.558 1.00 98.25 103 PHE A CA 1
ATOM 796 C C . PHE A 1 103 ? 0.786 2.541 -14.178 1.00 98.25 103 PHE A C 1
ATOM 798 O O . PHE A 1 103 ? 0.448 2.649 -12.994 1.00 98.25 103 PHE A O 1
ATOM 805 N N . GLU A 1 104 ? -0.091 2.310 -15.155 1.00 98.31 104 GLU A N 1
ATOM 806 C CA . GLU A 1 104 ? -1.534 2.182 -14.938 1.00 98.31 104 GLU A CA 1
ATOM 807 C C . GLU A 1 104 ? -1.865 1.014 -13.999 1.00 98.31 104 GLU A C 1
ATOM 809 O O . GLU A 1 104 ? -2.723 1.124 -13.116 1.00 98.31 104 GLU A O 1
ATOM 814 N N . GLU A 1 105 ? -1.145 -0.105 -14.111 1.00 98.44 105 GLU A N 1
ATOM 815 C CA . GLU A 1 105 ? -1.316 -1.227 -13.194 1.00 98.44 105 GLU A CA 1
ATOM 816 C C . GLU A 1 105 ? -0.966 -0.854 -11.743 1.00 98.44 105 GLU A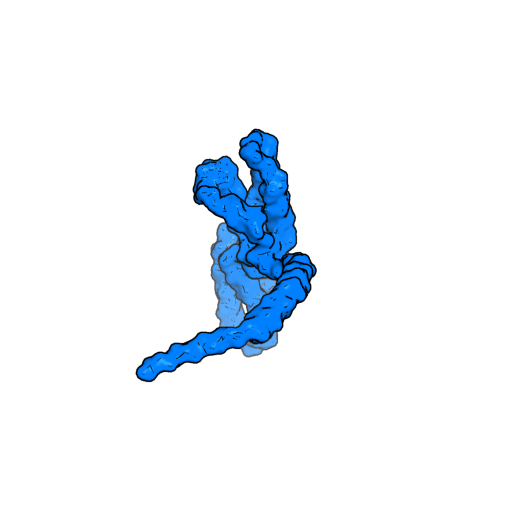 C 1
ATOM 818 O O . GLU A 1 105 ? -1.738 -1.157 -10.821 1.00 98.44 105 GLU A O 1
ATOM 823 N N . ALA A 1 106 ? 0.147 -0.150 -11.528 1.00 98.19 106 ALA A N 1
ATOM 824 C CA . ALA A 1 106 ? 0.544 0.330 -10.208 1.00 98.19 106 ALA A CA 1
ATOM 825 C C . ALA A 1 106 ? -0.468 1.342 -9.637 1.00 98.19 106 ALA A C 1
ATOM 827 O O . ALA A 1 106 ? -0.830 1.262 -8.456 1.00 98.19 106 ALA A O 1
ATOM 828 N N . GLN A 1 107 ? -0.985 2.257 -10.464 1.00 98.38 107 GLN A N 1
ATOM 829 C CA . GLN A 1 107 ? -2.033 3.197 -10.054 1.00 98.38 107 GLN A CA 1
ATOM 830 C C . GLN A 1 107 ? -3.327 2.486 -9.660 1.00 98.38 107 GLN A C 1
ATOM 832 O O . GLN A 1 107 ? -3.922 2.790 -8.621 1.00 98.38 107 GLN A O 1
ATOM 837 N N . ARG A 1 108 ? -3.742 1.492 -10.447 1.00 98.25 108 ARG A N 1
ATOM 838 C CA . ARG A 1 108 ? -4.925 0.683 -10.156 1.00 98.25 108 ARG A CA 1
ATOM 839 C C . ARG A 1 108 ? -4.794 -0.030 -8.812 1.00 98.25 108 ARG A C 1
ATOM 841 O O . ARG A 1 108 ? -5.748 -0.023 -8.035 1.00 98.25 108 ARG A O 1
ATOM 848 N N . LEU A 1 109 ? -3.625 -0.595 -8.498 1.00 97.56 109 LEU A N 1
ATOM 849 C CA . LEU A 1 109 ? -3.365 -1.197 -7.184 1.00 97.56 109 LEU A CA 1
ATOM 850 C C . LEU A 1 109 ? -3.470 -0.166 -6.049 1.00 97.56 109 LEU A C 1
ATOM 852 O O . LEU A 1 109 ? -4.054 -0.467 -5.006 1.00 97.56 109 LEU A O 1
ATOM 856 N N . ALA A 1 110 ? -2.957 1.054 -6.248 1.00 97.44 110 ALA A N 1
ATOM 857 C CA . ALA A 1 110 ? -3.102 2.141 -5.276 1.00 97.44 110 ALA A CA 1
ATOM 858 C C . ALA A 1 110 ? -4.584 2.450 -5.006 1.00 97.44 110 ALA A C 1
ATOM 860 O O . ALA A 1 110 ? -5.029 2.489 -3.857 1.00 97.44 110 ALA A O 1
ATOM 861 N N . GLN A 1 111 ? -5.368 2.614 -6.074 1.00 97.75 111 GLN A N 1
ATOM 862 C CA . GLN A 1 111 ? -6.788 2.934 -5.982 1.00 97.75 111 GLN A CA 1
ATOM 863 C C . GLN A 1 111 ? -7.590 1.809 -5.318 1.00 97.75 111 GLN A C 1
ATOM 865 O O . GLN A 1 111 ? -8.442 2.085 -4.474 1.00 97.75 111 GLN A O 1
ATOM 870 N N . GLN A 1 112 ? -7.296 0.549 -5.650 1.00 97.56 112 GLN A N 1
ATOM 871 C CA . GLN A 1 112 ? -7.929 -0.617 -5.032 1.00 97.56 112 GLN A CA 1
ATOM 872 C C . GLN A 1 112 ? -7.658 -0.678 -3.527 1.00 97.56 112 GLN A C 1
ATOM 874 O O . GLN A 1 112 ? -8.600 -0.833 -2.749 1.00 97.56 112 GLN A O 1
ATOM 879 N N . ASN A 1 113 ? -6.403 -0.494 -3.104 1.00 97.44 113 ASN A N 1
ATOM 880 C CA . ASN A 1 113 ? -6.040 -0.496 -1.686 1.00 97.44 113 ASN A CA 1
ATOM 881 C C . ASN A 1 113 ? -6.770 0.616 -0.918 1.00 97.44 113 ASN A C 1
ATOM 883 O O . ASN A 1 113 ? -7.353 0.368 0.140 1.00 97.44 113 ASN A O 1
ATOM 887 N N . ARG A 1 114 ? -6.784 1.835 -1.470 1.00 98.06 114 ARG A N 1
ATOM 888 C CA . ARG A 1 114 ? -7.491 2.978 -0.880 1.00 98.06 114 ARG A CA 1
ATOM 889 C C . ARG A 1 114 ? -8.992 2.730 -0.771 1.00 98.06 114 ARG A C 1
ATOM 891 O O . ARG A 1 114 ? -9.560 2.915 0.303 1.00 98.06 114 ARG A O 1
ATOM 898 N N . ALA A 1 115 ? -9.628 2.282 -1.852 1.00 98.25 115 ALA A N 1
ATOM 899 C CA . ALA A 1 115 ? -11.061 2.007 -1.879 1.00 98.25 115 ALA A CA 1
ATOM 900 C C . ALA A 1 115 ? -11.452 0.911 -0.874 1.00 98.25 115 ALA A C 1
ATOM 902 O O . ALA A 1 115 ? -12.426 1.070 -0.137 1.00 98.25 115 ALA A O 1
ATOM 903 N N . ALA A 1 116 ? -10.664 -0.166 -0.788 1.00 97.81 116 ALA A N 1
ATOM 904 C CA . ALA A 1 116 ? -10.884 -1.242 0.174 1.00 97.81 116 ALA A CA 1
ATOM 905 C C . ALA A 1 116 ? -10.780 -0.745 1.627 1.00 97.81 116 ALA A C 1
ATOM 907 O O . ALA A 1 116 ? -11.645 -1.060 2.448 1.00 97.81 116 ALA A O 1
ATOM 908 N N . LEU A 1 117 ? -9.783 0.093 1.944 1.00 98.00 117 LEU A N 1
ATOM 909 C CA . LEU A 1 117 ? -9.650 0.692 3.278 1.00 98.00 117 LEU A CA 1
ATOM 910 C C . LEU A 1 117 ? -10.835 1.596 3.620 1.00 98.00 117 LEU A C 1
ATOM 912 O O . LEU A 1 117 ? -11.383 1.483 4.715 1.00 98.00 117 LEU A O 1
ATOM 916 N N . ILE A 1 118 ? -11.264 2.461 2.697 1.00 98.44 118 ILE A N 1
ATOM 917 C CA . ILE A 1 118 ? -12.433 3.333 2.896 1.00 98.44 118 ILE A CA 1
ATOM 918 C C . ILE A 1 118 ? -13.692 2.498 3.158 1.00 98.44 118 ILE A C 1
ATOM 920 O O . ILE A 1 118 ? -14.460 2.813 4.073 1.00 98.44 118 ILE A O 1
ATOM 924 N N . ALA A 1 119 ? -13.896 1.421 2.395 1.00 98.25 119 ALA A N 1
ATOM 925 C CA . ALA A 1 119 ? -15.042 0.532 2.555 1.00 98.25 119 ALA A CA 1
ATOM 926 C C . ALA A 1 119 ? -15.041 -0.153 3.931 1.00 98.25 119 ALA A C 1
ATOM 928 O O . ALA A 1 119 ? -16.048 -0.118 4.643 1.00 98.25 119 ALA A O 1
ATOM 929 N N . MET A 1 120 ? -13.901 -0.710 4.348 1.00 98.31 120 MET A N 1
ATOM 930 C CA . MET A 1 120 ? -13.767 -1.345 5.659 1.00 98.31 120 MET A CA 1
ATOM 931 C C . MET A 1 120 ? -13.923 -0.344 6.810 1.00 98.31 120 MET A C 1
ATOM 933 O O . MET A 1 120 ? -14.679 -0.606 7.744 1.00 98.31 120 MET A O 1
ATOM 937 N N . LEU A 1 121 ? -13.294 0.833 6.737 1.00 98.12 121 LEU A N 1
ATOM 938 C CA . LEU A 1 121 ? -13.472 1.894 7.737 1.00 98.12 121 LEU A CA 1
ATOM 939 C C . LEU A 1 121 ? -14.941 2.302 7.857 1.00 98.12 121 LEU A C 1
ATOM 941 O O . LEU A 1 121 ? -15.468 2.396 8.963 1.00 98.12 121 LEU A O 1
ATOM 945 N N . SER A 1 122 ? -15.620 2.497 6.727 1.00 98.12 122 SER A N 1
ATOM 946 C CA . SER A 1 122 ? -17.041 2.852 6.702 1.00 98.12 122 SER A CA 1
ATOM 947 C C . SER A 1 122 ? -17.905 1.773 7.347 1.00 98.12 122 SER A C 1
ATOM 949 O O . SER A 1 122 ? -18.809 2.095 8.119 1.00 98.12 122 SER A O 1
ATOM 951 N N . ARG A 1 123 ? -17.589 0.494 7.109 1.00 97.69 123 ARG A N 1
ATOM 952 C CA . ARG A 1 123 ? -18.270 -0.630 7.758 1.00 97.69 123 ARG A CA 1
ATOM 953 C C . ARG A 1 123 ? -18.048 -0.639 9.272 1.00 97.69 123 ARG A C 1
ATOM 955 O O . ARG A 1 123 ? -19.024 -0.775 10.005 1.00 97.69 123 ARG A O 1
ATOM 962 N N . ALA A 1 124 ? -16.817 -0.438 9.749 1.00 96.50 124 ALA A N 1
ATOM 963 C CA . ALA A 1 124 ? -16.529 -0.341 11.186 1.00 96.50 124 ALA A CA 1
ATOM 964 C C . ALA A 1 124 ? -17.269 0.833 11.847 1.00 96.50 124 ALA A C 1
ATOM 966 O O . ALA A 1 124 ? -17.857 0.672 12.917 1.00 96.50 124 ALA A O 1
ATOM 967 N N . ILE A 1 125 ? -17.282 2.003 11.197 1.00 97.06 125 ILE A N 1
ATOM 968 C CA . ILE A 1 125 ? -17.975 3.208 11.680 1.00 97.06 125 ILE A CA 1
ATOM 969 C C . ILE A 1 125 ? -19.487 2.971 11.780 1.00 97.06 125 ILE A C 1
ATOM 971 O O . ILE A 1 125 ? -20.112 3.392 12.752 1.00 97.06 125 ILE A O 1
ATOM 975 N N . ALA A 1 126 ? -20.070 2.245 10.822 1.00 96.94 126 ALA A N 1
ATOM 976 C CA . ALA A 1 126 ? -21.479 1.851 10.841 1.00 96.94 126 ALA A CA 1
ATOM 977 C C . ALA A 1 126 ? -21.811 0.776 11.901 1.00 96.94 126 ALA A C 1
ATOM 979 O O . ALA A 1 126 ? -22.964 0.363 12.014 1.00 96.94 126 ALA A O 1
ATOM 980 N N . GLY A 1 127 ? -20.825 0.317 12.680 1.00 94.12 127 GLY A N 1
ATOM 981 C CA . GLY A 1 127 ? -20.990 -0.724 13.695 1.00 94.12 127 GLY A CA 1
ATOM 982 C C . GLY A 1 127 ? -20.917 -2.151 13.148 1.00 94.12 127 GLY A C 1
ATOM 983 O O . GLY A 1 127 ? -21.246 -3.089 13.870 1.00 94.12 127 GLY A O 1
ATOM 984 N N . GLY A 1 128 ? -20.494 -2.327 11.895 1.00 93.88 128 GLY A N 1
ATOM 985 C CA . GLY A 1 128 ? -20.250 -3.640 11.312 1.00 93.88 128 GLY A CA 1
ATOM 986 C C . GLY A 1 128 ? -19.018 -4.319 11.914 1.00 93.88 128 GLY A C 1
ATOM 987 O O . GLY A 1 128 ? -18.043 -3.664 12.291 1.00 93.88 128 GLY A O 1
ATOM 988 N N . VAL A 1 129 ? -19.067 -5.648 11.987 1.00 91.50 129 VAL A N 1
ATOM 989 C CA . VAL A 1 129 ? -17.939 -6.479 12.424 1.00 91.50 129 VAL A CA 1
ATOM 990 C C . VAL A 1 129 ? -16.960 -6.647 11.262 1.00 91.50 129 VAL A C 1
ATOM 992 O O . VAL A 1 129 ? -17.373 -6.823 10.116 1.00 91.50 129 VAL A O 1
ATOM 995 N N . ILE A 1 130 ? -15.668 -6.572 11.569 1.00 93.12 130 ILE A N 1
ATOM 996 C CA . ILE A 1 130 ? -14.572 -6.823 10.632 1.00 93.12 130 ILE A CA 1
ATOM 997 C C . ILE A 1 130 ? -13.714 -7.902 11.258 1.00 93.12 130 ILE A C 1
ATOM 999 O O . ILE A 1 130 ? -13.286 -7.750 12.403 1.00 93.12 130 ILE A O 1
ATOM 1003 N N . ASP A 1 131 ? -13.508 -8.986 10.524 1.00 92.62 131 ASP A N 1
ATOM 1004 C CA . ASP A 1 131 ? -12.686 -10.087 11.001 1.00 92.62 131 ASP A CA 1
ATOM 1005 C C . ASP A 1 131 ? -11.196 -9.806 10.766 1.00 92.62 131 ASP A C 1
ATOM 1007 O O . ASP A 1 131 ? -10.815 -9.127 9.808 1.00 92.62 131 ASP A O 1
ATOM 1011 N N . ARG A 1 132 ? -10.342 -10.348 11.643 1.00 94.69 132 ARG A N 1
ATOM 1012 C CA . ARG A 1 132 ? -8.883 -10.257 11.498 1.00 94.69 132 ARG A CA 1
ATOM 1013 C C . ARG A 1 132 ? -8.421 -10.872 10.179 1.00 94.69 132 ARG A C 1
ATOM 1015 O O . ARG A 1 132 ? -7.625 -10.251 9.482 1.00 94.69 132 ARG A O 1
ATOM 1022 N N . ASN A 1 133 ? -8.940 -12.050 9.827 1.00 95.62 133 ASN A N 1
ATOM 1023 C CA . ASN A 1 133 ? -8.521 -12.745 8.613 1.00 95.62 133 ASN A CA 1
ATOM 1024 C C . ASN A 1 133 ? -8.972 -11.978 7.377 1.00 95.62 133 ASN A C 1
ATOM 1026 O O . ASN A 1 133 ? -8.196 -11.826 6.447 1.00 95.62 133 ASN A O 1
ATOM 1030 N N . GLU A 1 134 ? -10.177 -11.405 7.401 1.00 96.25 134 GLU A N 1
ATOM 1031 C CA . GLU A 1 134 ? -10.648 -10.547 6.312 1.00 96.25 134 GLU A CA 1
ATOM 1032 C C . GLU A 1 134 ? -9.702 -9.353 6.079 1.00 96.25 134 GLU A C 1
ATOM 1034 O O . GLU A 1 134 ? -9.378 -9.030 4.934 1.00 96.25 134 GLU A O 1
ATOM 1039 N N . LEU A 1 135 ? -9.229 -8.701 7.151 1.00 96.31 135 LEU A N 1
ATOM 1040 C CA . LEU A 1 135 ? -8.276 -7.593 7.039 1.00 96.31 135 LEU A CA 1
ATOM 1041 C C . LEU A 1 135 ? -6.927 -8.051 6.465 1.00 96.31 135 LEU A C 1
ATOM 1043 O O . LEU A 1 135 ? -6.371 -7.370 5.600 1.00 96.31 135 LEU A O 1
ATOM 1047 N N . ASP A 1 136 ? -6.412 -9.183 6.936 1.00 94.94 136 ASP A N 1
ATOM 1048 C CA . ASP A 1 136 ? -5.106 -9.708 6.533 1.00 94.94 136 ASP A CA 1
ATOM 1049 C C . ASP A 1 136 ? -5.129 -10.278 5.101 1.00 94.94 136 ASP A C 1
ATOM 1051 O O . ASP A 1 136 ? -4.174 -10.090 4.350 1.00 94.94 136 ASP A O 1
ATOM 1055 N N . GLU A 1 137 ? -6.232 -10.898 4.677 1.00 94.94 137 GLU A N 1
ATOM 1056 C CA . GLU A 1 137 ? -6.451 -11.357 3.298 1.00 94.94 137 GLU A CA 1
ATOM 1057 C C . GLU A 1 137 ? -6.577 -10.185 2.322 1.00 94.94 137 GLU A C 1
ATOM 1059 O O . GLU A 1 137 ? -6.048 -10.235 1.211 1.00 94.94 137 GLU A O 1
ATOM 1064 N N . THR A 1 138 ? -7.247 -9.108 2.741 1.00 96.25 138 THR A N 1
ATOM 1065 C CA . THR A 1 138 ? -7.383 -7.898 1.919 1.00 96.25 138 THR A CA 1
ATOM 1066 C C . THR A 1 138 ? -6.042 -7.168 1.789 1.00 96.25 138 THR A C 1
ATOM 1068 O O . THR A 1 138 ? -5.708 -6.655 0.719 1.00 96.25 138 THR A O 1
ATOM 1071 N N . PHE A 1 139 ? -5.248 -7.135 2.866 1.00 96.25 139 PHE A N 1
ATOM 1072 C CA . PHE A 1 139 ? -3.960 -6.443 2.918 1.00 96.25 139 PHE A CA 1
ATOM 1073 C C . P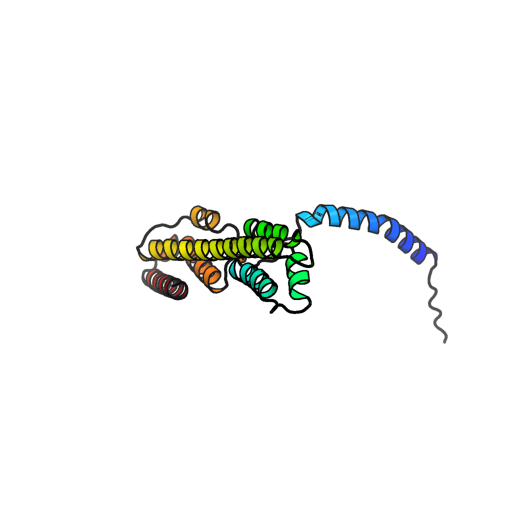HE A 1 139 ? -2.837 -7.368 3.405 1.00 96.25 139 PHE A C 1
ATOM 1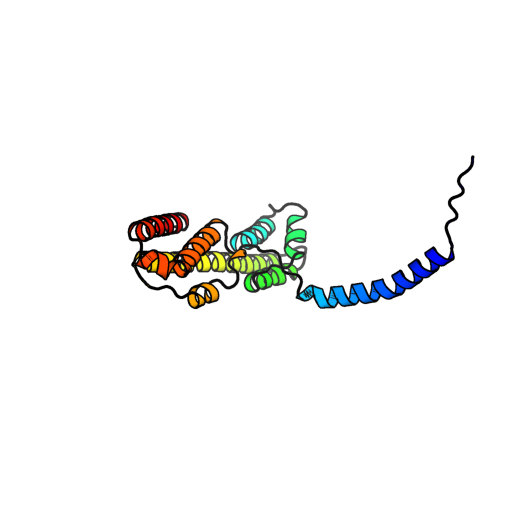075 O O . PHE A 1 139 ? -2.305 -7.158 4.496 1.00 96.25 139 PHE A O 1
ATOM 1082 N N . PRO A 1 140 ? -2.385 -8.328 2.577 1.00 93.81 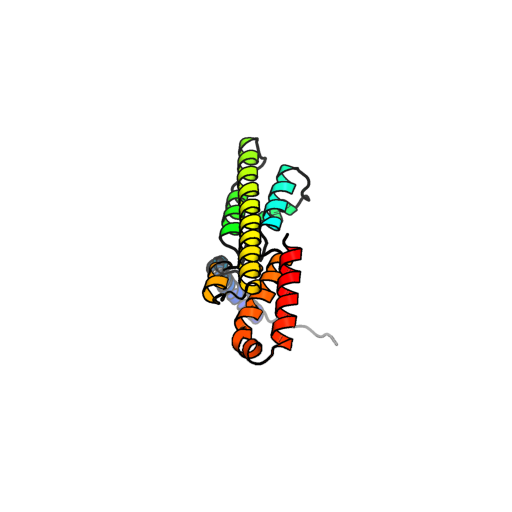140 PRO A N 1
ATOM 1083 C CA . PRO A 1 140 ? -1.337 -9.278 2.964 1.00 93.81 140 PRO A CA 1
ATOM 1084 C C . PRO A 1 140 ? 0.027 -8.604 3.193 1.00 93.81 140 PRO A C 1
ATOM 1086 O O . PRO A 1 140 ? 0.897 -9.131 3.890 1.00 93.81 140 PRO A O 1
ATOM 1089 N N . HIS A 1 141 ? 0.223 -7.405 2.632 1.00 93.69 141 HIS A N 1
ATOM 1090 C CA . HIS A 1 141 ? 1.460 -6.630 2.732 1.00 93.69 141 HIS A CA 1
ATOM 1091 C C . HIS A 1 141 ? 1.196 -5.207 3.252 1.00 93.69 141 HIS A C 1
ATOM 1093 O O . HIS A 1 141 ? 1.438 -4.228 2.545 1.00 93.69 141 HIS A O 1
ATOM 1099 N N . PRO A 1 142 ? 0.760 -5.029 4.513 1.00 95.38 142 PRO A N 1
ATOM 1100 C CA . PRO A 1 142 ? 0.332 -3.721 5.021 1.00 95.38 142 PRO A CA 1
ATOM 1101 C C . PRO A 1 142 ? 1.483 -2.704 5.102 1.00 95.38 142 PRO A C 1
ATOM 1103 O O . PRO A 1 142 ? 1.280 -1.491 5.056 1.00 95.38 142 PRO A O 1
ATOM 1106 N N . ARG A 1 143 ? 2.733 -3.179 5.172 1.00 95.19 143 ARG A N 1
ATOM 1107 C CA . ARG A 1 143 ? 3.929 -2.321 5.117 1.00 95.19 143 ARG A CA 1
ATOM 1108 C C . ARG A 1 143 ? 4.172 -1.712 3.739 1.00 95.19 143 ARG A C 1
ATOM 1110 O O . ARG A 1 143 ? 4.850 -0.692 3.665 1.00 95.19 143 ARG A O 1
ATOM 1117 N N . SER A 1 144 ? 3.600 -2.301 2.696 1.00 95.19 144 SER A N 1
ATOM 1118 C CA . SER A 1 144 ? 3.626 -1.794 1.326 1.00 95.19 144 SER A CA 1
ATOM 1119 C C . SER A 1 144 ? 2.474 -0.819 1.047 1.00 95.19 144 SER A C 1
ATOM 1121 O O . SER A 1 144 ? 2.360 -0.309 -0.052 1.00 95.19 144 SER A O 1
ATOM 1123 N N . LEU A 1 145 ? 1.613 -0.504 2.019 1.00 96.69 145 LEU A N 1
ATOM 1124 C CA . LEU A 1 145 ? 0.623 0.566 1.855 1.00 96.69 145 LEU A CA 1
ATOM 1125 C C . LEU A 1 145 ? 1.284 1.947 1.871 1.00 96.69 145 LEU A C 1
ATOM 1127 O O . LEU A 1 145 ? 2.344 2.127 2.491 1.00 96.69 145 LEU A O 1
ATOM 1131 N N . GLU A 1 146 ? 0.621 2.937 1.267 1.00 96.00 146 GLU A N 1
ATOM 1132 C CA . GLU A 1 146 ? 1.006 4.338 1.438 1.00 96.00 146 GLU A CA 1
ATOM 1133 C C . GLU A 1 146 ? 1.009 4.747 2.906 1.00 96.00 146 GLU A C 1
ATOM 1135 O O . GLU A 1 146 ? 0.343 4.149 3.749 1.00 96.00 146 GLU A O 1
ATOM 1140 N N . LYS A 1 147 ? 1.731 5.817 3.241 1.00 95.69 147 LYS A N 1
ATOM 1141 C CA . LYS A 1 147 ? 1.839 6.268 4.637 1.00 95.69 147 LYS A CA 1
ATOM 1142 C C . LYS A 1 147 ? 0.469 6.514 5.289 1.00 95.69 147 LYS A C 1
ATOM 1144 O O . LYS A 1 147 ? 0.262 6.119 6.436 1.00 95.69 147 LYS A O 1
ATOM 1149 N N . ILE A 1 148 ? -0.449 7.164 4.570 1.00 96.69 148 ILE A N 1
ATOM 1150 C CA . ILE A 1 148 ? -1.797 7.483 5.071 1.00 96.69 148 ILE A CA 1
ATOM 1151 C C . ILE A 1 148 ? -2.643 6.205 5.184 1.00 96.69 148 ILE A C 1
ATOM 1153 O O . ILE A 1 148 ? -3.279 5.976 6.212 1.00 96.69 148 ILE A O 1
ATOM 1157 N N . GLU A 1 149 ? -2.577 5.336 4.176 1.00 98.12 149 GLU A N 1
ATOM 1158 C CA . GLU A 1 149 ? -3.272 4.043 4.127 1.00 98.12 149 GLU A CA 1
ATOM 1159 C C . GLU A 1 149 ? -2.810 3.098 5.235 1.00 98.12 149 GLU A C 1
ATOM 1161 O O . GLU A 1 149 ? -3.625 2.503 5.928 1.00 98.12 149 GLU A O 1
ATOM 1166 N N . ARG A 1 150 ? -1.503 3.020 5.485 1.00 97.81 150 ARG A N 1
ATOM 1167 C CA . ARG A 1 150 ? -0.921 2.219 6.564 1.00 97.81 150 ARG A CA 1
ATOM 1168 C C . ARG A 1 150 ? -1.381 2.691 7.937 1.00 97.81 150 ARG A C 1
ATOM 1170 O O . ARG A 1 150 ? -1.620 1.871 8.820 1.00 97.81 150 ARG A O 1
ATOM 1177 N N . ALA A 1 151 ? -1.510 4.004 8.128 1.00 97.81 151 ALA A N 1
ATOM 1178 C CA . ALA A 1 151 ? -2.037 4.561 9.368 1.00 97.81 151 ALA A CA 1
ATOM 1179 C C . ALA A 1 151 ? -3.518 4.191 9.561 1.00 97.81 151 ALA A C 1
ATOM 1181 O O . ALA A 1 151 ? -3.909 3.796 10.656 1.00 97.81 151 ALA A O 1
ATOM 1182 N N . ALA A 1 152 ? -4.318 4.259 8.494 1.00 98.06 152 ALA A N 1
ATOM 1183 C CA . ALA A 1 152 ? -5.712 3.824 8.503 1.00 98.06 152 ALA A CA 1
ATOM 1184 C C . ALA A 1 152 ? -5.859 2.315 8.769 1.00 98.06 152 ALA A C 1
ATOM 1186 O O . ALA A 1 152 ? -6.625 1.917 9.645 1.00 98.06 152 ALA A O 1
ATOM 1187 N N . TRP A 1 153 ? -5.069 1.486 8.082 1.00 98.31 153 TRP A N 1
ATOM 1188 C CA . TRP A 1 153 ? -4.990 0.044 8.314 1.00 98.31 153 TRP A CA 1
ATOM 1189 C C . TRP A 1 153 ? -4.612 -0.267 9.765 1.00 98.31 153 TRP A C 1
ATOM 1191 O O . TRP A 1 153 ? -5.258 -1.086 10.408 1.00 98.31 153 TRP A O 1
ATOM 1201 N N . SER A 1 154 ? -3.617 0.429 10.326 1.00 98.00 154 SER A N 1
ATOM 1202 C CA . SER A 1 154 ? -3.199 0.230 11.718 1.00 98.00 154 SER A CA 1
ATOM 1203 C C . SER A 1 154 ? -4.308 0.585 12.711 1.00 98.00 154 SER A C 1
ATOM 1205 O O . SER A 1 154 ? -4.479 -0.119 13.707 1.00 98.00 154 SER A O 1
ATOM 1207 N N . ALA A 1 155 ? -5.064 1.656 12.453 1.00 97.50 155 ALA A N 1
ATOM 1208 C CA . ALA A 1 155 ? -6.198 2.040 13.288 1.00 97.50 155 ALA A CA 1
ATOM 1209 C C . ALA A 1 155 ? -7.319 0.990 13.236 1.00 97.50 155 ALA A C 1
ATOM 1211 O O . ALA A 1 155 ? -7.884 0.645 14.276 1.00 97.50 155 ALA A O 1
ATOM 1212 N N . LEU A 1 156 ? -7.591 0.449 12.045 1.00 97.50 156 LEU A N 1
ATOM 1213 C CA . LEU A 1 156 ? -8.565 -0.616 11.826 1.00 97.50 156 LEU A CA 1
ATOM 1214 C C . LEU A 1 156 ? -8.137 -1.931 12.485 1.00 97.50 156 LEU A C 1
ATOM 1216 O O . LEU A 1 156 ? -8.928 -2.547 13.190 1.00 97.50 156 LEU A O 1
ATOM 1220 N N . SER A 1 157 ? -6.871 -2.318 12.331 1.00 97.75 157 SER A N 1
ATOM 1221 C CA . SER A 1 157 ? -6.302 -3.488 12.997 1.00 97.75 157 SER A CA 1
ATOM 1222 C C . SER A 1 157 ? -6.498 -3.393 14.503 1.00 97.75 157 SER A C 1
ATOM 1224 O O . SER A 1 157 ? -7.054 -4.296 15.112 1.00 97.75 157 SER A O 1
ATOM 1226 N N . GLN A 1 158 ? -6.116 -2.272 15.104 1.00 95.81 158 GLN A N 1
ATOM 1227 C CA . GLN A 1 158 ? -6.274 -2.096 16.540 1.00 95.81 158 GLN A CA 1
ATOM 1228 C C . GLN A 1 158 ? -7.762 -2.034 16.953 1.00 95.81 158 GLN A C 1
ATOM 1230 O O . GLN A 1 158 ? -8.130 -2.535 18.006 1.00 95.81 158 GLN A O 1
ATOM 1235 N N . TRP A 1 159 ? -8.654 -1.483 16.118 1.00 95.81 159 TRP A N 1
ATOM 1236 C CA . TRP A 1 159 ? -10.103 -1.560 16.358 1.00 95.81 159 TRP A CA 1
ATOM 1237 C C . TRP A 1 159 ? -10.619 -3.005 16.432 1.00 95.81 159 TRP A C 1
ATOM 1239 O O . TRP A 1 159 ? -11.529 -3.278 17.214 1.00 95.81 159 TRP A O 1
ATOM 1249 N N . ILE A 1 160 ? -10.072 -3.917 15.630 1.00 95.69 160 ILE A N 1
ATOM 1250 C CA . ILE A 1 160 ? -10.431 -5.340 15.669 1.00 95.69 160 ILE A CA 1
ATOM 1251 C C . ILE A 1 160 ? -9.876 -6.001 16.938 1.00 95.69 160 ILE A C 1
ATOM 1253 O O . ILE A 1 160 ? -10.618 -6.719 17.602 1.00 95.69 160 ILE A O 1
ATOM 1257 N N . ASP A 1 161 ? -8.618 -5.720 17.299 1.00 95.00 161 ASP A N 1
ATOM 1258 C CA . ASP A 1 161 ? -7.971 -6.307 18.485 1.00 95.00 161 ASP A CA 1
ATOM 1259 C C . ASP A 1 161 ? -8.655 -5.895 19.792 1.00 95.00 161 ASP A C 1
ATOM 1261 O O . ASP A 1 161 ? -8.815 -6.715 20.688 1.00 95.00 161 ASP A O 1
ATOM 1265 N N . ASP A 1 162 ? -9.119 -4.649 19.885 1.00 94.44 162 ASP A N 1
ATOM 1266 C CA . ASP A 1 162 ? -9.686 -4.088 21.116 1.00 94.44 162 ASP A CA 1
ATOM 1267 C C . ASP A 1 162 ? -11.191 -4.380 21.294 1.00 94.44 162 ASP A C 1
ATOM 1269 O O . ASP A 1 162 ? -11.931 -3.560 21.854 1.00 94.44 162 ASP A O 1
ATOM 1273 N N . ALA A 1 163 ? -11.696 -5.493 20.755 1.00 92.25 163 ALA A N 1
ATOM 1274 C CA . ALA A 1 163 ? -13.125 -5.803 20.794 1.00 92.25 163 ALA A CA 1
ATOM 1275 C C . ALA A 1 163 ? -13.660 -5.936 22.232 1.00 92.25 163 ALA A C 1
ATOM 1277 O O . ALA A 1 163 ? -14.679 -5.333 22.567 1.00 92.25 163 ALA A O 1
ATOM 1278 N N . ASP A 1 164 ? -12.932 -6.641 23.093 1.00 91.81 164 ASP A N 1
ATOM 1279 C CA . ASP A 1 164 ? -13.240 -6.833 24.512 1.00 91.81 164 ASP A CA 1
ATOM 1280 C C . ASP A 1 164 ? -13.171 -5.520 25.313 1.00 91.81 164 ASP A C 1
ATOM 1282 O O . ASP A 1 164 ? -14.060 -5.208 26.109 1.00 91.81 164 ASP A O 1
ATOM 1286 N N . ILE A 1 165 ? -12.153 -4.693 25.061 1.00 90.12 165 ILE A N 1
ATOM 1287 C CA . ILE A 1 165 ? -11.987 -3.383 25.706 1.00 90.12 165 ILE A CA 1
ATOM 1288 C C . ILE A 1 165 ? -13.140 -2.450 25.316 1.00 90.12 165 ILE A C 1
ATOM 1290 O O . ILE A 1 165 ? -13.672 -1.708 26.150 1.00 90.12 165 ILE A O 1
ATOM 1294 N N . ARG A 1 166 ? -13.548 -2.483 24.043 1.00 90.62 166 ARG A N 1
ATOM 1295 C CA . ARG A 1 166 ? -14.646 -1.667 23.517 1.00 90.62 166 ARG A CA 1
ATOM 1296 C C . ARG A 1 166 ? -15.994 -2.032 24.136 1.00 90.62 166 ARG A C 1
ATOM 1298 O O . ARG A 1 166 ? -16.797 -1.124 24.359 1.00 90.62 166 ARG A O 1
ATOM 1305 N N . ASP A 1 167 ? -16.231 -3.307 24.423 1.00 90.25 167 ASP A N 1
ATOM 1306 C CA . ASP A 1 167 ? -17.493 -3.779 25.003 1.00 90.25 167 ASP A CA 1
ATOM 1307 C C . ASP A 1 167 ? -17.681 -3.325 26.458 1.00 90.25 167 ASP A C 1
ATOM 1309 O O . ASP A 1 167 ? -18.808 -3.139 26.917 1.00 90.25 167 ASP A O 1
ATOM 1313 N N . HIS A 1 168 ? -16.585 -3.059 27.170 1.00 87.94 168 HIS A N 1
ATOM 1314 C CA . HIS A 1 168 ? -16.615 -2.615 28.565 1.00 87.94 168 HIS A CA 1
ATOM 1315 C C . HIS A 1 168 ? -16.446 -1.098 28.756 1.00 87.94 168 HIS A C 1
ATOM 1317 O O . HIS A 1 168 ? -16.614 -0.601 29.872 1.00 87.94 168 HIS A O 1
ATOM 1323 N N . GLY A 1 169 ? -16.140 -0.337 27.697 1.00 92.62 169 GLY A N 1
ATOM 1324 C CA . GLY A 1 169 ? -15.803 1.085 27.800 1.00 92.62 169 GLY A CA 1
ATOM 1325 C C . GLY A 1 169 ? -16.438 1.968 26.729 1.00 92.62 169 GLY A C 1
ATOM 1326 O O . GLY A 1 169 ? -15.834 2.219 25.689 1.00 92.62 169 GLY A O 1
ATOM 1327 N N . GLU A 1 170 ? -17.593 2.574 27.022 1.00 93.25 170 GLU A N 1
ATOM 1328 C CA . GLU A 1 170 ? -18.277 3.499 26.098 1.00 93.25 170 GLU A CA 1
ATOM 1329 C C . GLU A 1 170 ? -17.389 4.687 25.684 1.00 93.25 170 GLU A C 1
ATOM 1331 O O . GLU A 1 170 ? -17.307 5.045 24.506 1.00 93.25 170 GLU A O 1
ATOM 1336 N N . ARG A 1 171 ? -16.646 5.264 26.639 1.00 94.25 171 ARG A N 1
ATOM 1337 C CA . ARG A 1 171 ? -15.696 6.350 26.356 1.00 94.25 171 ARG A CA 1
ATOM 1338 C C . ARG A 1 171 ? -14.587 5.901 25.402 1.00 94.25 171 ARG A C 1
ATOM 1340 O O . ARG A 1 171 ? -14.225 6.656 24.502 1.00 94.25 171 ARG A O 1
ATOM 1347 N N . TYR A 1 172 ? -14.066 4.690 25.598 1.00 92.12 172 TYR A N 1
ATOM 1348 C CA . TYR A 1 172 ? -13.036 4.113 24.737 1.00 92.12 172 TYR A CA 1
ATOM 1349 C C . TYR A 1 172 ? -13.578 3.890 23.324 1.00 92.12 172 TYR A C 1
ATOM 1351 O O . TYR A 1 172 ? -12.987 4.353 22.350 1.00 92.12 172 TYR A O 1
ATOM 1359 N N . ARG A 1 173 ? -14.765 3.281 23.223 1.00 94.00 173 ARG A N 1
ATOM 1360 C CA . ARG A 1 173 ? -15.476 3.068 21.961 1.00 94.00 173 ARG A CA 1
ATOM 1361 C C . ARG A 1 173 ? -15.639 4.361 21.169 1.00 94.00 173 ARG A C 1
ATOM 1363 O O . ARG A 1 173 ? -15.299 4.391 19.989 1.00 94.00 173 ARG A O 1
ATOM 1370 N N . LYS A 1 174 ? -16.147 5.419 21.810 1.00 95.44 174 LYS A N 1
ATOM 1371 C CA . LYS A 1 174 ? -16.380 6.715 21.163 1.00 95.44 174 LYS A CA 1
ATOM 1372 C C . LYS A 1 174 ? -15.081 7.322 20.634 1.00 95.44 174 LYS A C 1
ATOM 1374 O O . LYS A 1 174 ? -15.015 7.672 19.461 1.00 95.44 174 LYS A O 1
ATOM 1379 N N . PHE A 1 175 ? -14.043 7.371 21.468 1.00 95.25 175 PHE A N 1
ATOM 1380 C CA . PHE A 1 175 ? -12.725 7.874 21.072 1.00 95.25 175 PHE A CA 1
ATOM 1381 C C . PHE A 1 175 ? -12.159 7.121 19.859 1.00 95.25 175 PHE A C 1
ATOM 1383 O O . PHE A 1 175 ? -11.663 7.728 18.913 1.00 95.25 175 PHE A O 1
ATOM 1390 N N . ARG A 1 176 ? -12.264 5.788 19.853 1.00 95.12 176 ARG A N 1
ATOM 1391 C CA . ARG A 1 176 ? -11.771 4.967 18.744 1.00 95.12 176 ARG A CA 1
ATOM 1392 C C . ARG A 1 176 ? -12.585 5.157 17.459 1.00 95.12 176 ARG A C 1
ATOM 1394 O O . ARG A 1 176 ? -11.989 5.205 16.389 1.00 95.12 176 ARG A O 1
ATOM 1401 N N . LEU A 1 177 ? -13.906 5.330 17.546 1.00 95.94 177 LEU A N 1
ATOM 1402 C CA . LEU A 1 177 ? -14.742 5.667 16.384 1.00 95.94 177 LEU A CA 1
ATOM 1403 C C . LEU A 1 177 ? -14.355 7.018 15.773 1.00 95.94 177 LEU A C 1
ATOM 1405 O O . LEU A 1 177 ? -14.216 7.110 14.557 1.00 95.94 177 LEU A O 1
ATOM 1409 N N . GLU A 1 178 ? -14.121 8.040 16.601 1.00 97.00 178 GLU A N 1
ATOM 1410 C CA . GLU A 1 178 ? -13.645 9.353 16.140 1.00 97.00 178 GLU A CA 1
ATOM 1411 C C . GLU A 1 178 ? -12.300 9.235 15.401 1.00 97.00 178 GLU A C 1
ATOM 1413 O O . GLU A 1 178 ? -12.109 9.860 14.356 1.00 97.00 178 GLU A O 1
ATOM 1418 N N . GLN A 1 179 ? -11.388 8.376 15.876 1.00 96.50 179 GLN A N 1
ATOM 1419 C CA . GLN A 1 179 ? -10.141 8.091 15.160 1.00 96.50 179 GLN A CA 1
ATOM 1420 C C . GLN A 1 179 ? -10.385 7.434 13.795 1.00 96.50 179 GLN A C 1
ATOM 1422 O O . GLN A 1 179 ? -9.778 7.860 12.813 1.00 96.50 179 GLN A O 1
ATOM 1427 N N . LEU A 1 180 ? -11.263 6.428 13.706 1.00 97.38 180 LEU A N 1
ATOM 1428 C CA . LEU A 1 180 ? -11.582 5.776 12.428 1.00 97.38 180 LEU A CA 1
ATOM 1429 C C . LEU A 1 180 ? -12.189 6.758 11.418 1.00 97.38 180 LEU A C 1
ATOM 1431 O O . LEU A 1 180 ? -11.786 6.746 10.255 1.00 97.38 180 LEU A O 1
ATOM 1435 N N . VAL A 1 181 ? -13.096 7.635 11.863 1.00 98.19 181 VAL A N 1
ATOM 1436 C CA . VAL A 1 181 ? -13.665 8.710 11.031 1.00 98.19 181 VAL A CA 1
ATOM 1437 C C . VAL A 1 181 ? -12.553 9.609 10.496 1.00 98.19 181 VAL A C 1
ATOM 1439 O O . VAL A 1 181 ? -12.433 9.768 9.284 1.00 98.19 181 VAL A O 1
ATOM 1442 N N . GLY A 1 182 ? -11.668 10.096 11.371 1.00 98.00 182 GLY A N 1
ATOM 1443 C CA . GLY A 1 182 ? -10.559 10.957 10.960 1.00 98.00 182 GLY A CA 1
ATOM 1444 C C . GLY A 1 182 ? -9.536 10.271 10.045 1.00 98.00 182 GLY A C 1
ATOM 1445 O O . GLY A 1 182 ? -8.843 10.947 9.290 1.00 98.00 182 GLY A O 1
ATOM 1446 N N . HIS A 1 183 ? -9.406 8.942 10.090 1.00 98.00 183 HIS A N 1
ATOM 1447 C CA . HIS A 1 183 ? -8.589 8.197 9.128 1.00 98.00 183 HIS A CA 1
ATOM 1448 C C . HIS A 1 183 ? -9.282 8.034 7.773 1.00 98.00 183 HIS A C 1
ATOM 1450 O O . HIS A 1 183 ? -8.604 8.155 6.756 1.00 98.00 183 HIS A O 1
ATOM 1456 N N . ARG A 1 184 ? -10.601 7.804 7.749 1.00 97.88 184 ARG A N 1
ATOM 1457 C CA . ARG A 1 184 ? -11.384 7.722 6.507 1.00 97.88 184 ARG A CA 1
ATOM 1458 C C . ARG A 1 184 ? -11.362 9.049 5.754 1.00 97.88 184 ARG A C 1
ATOM 1460 O O . ARG A 1 184 ? -11.059 9.053 4.572 1.00 97.88 184 ARG A O 1
ATOM 1467 N N . GLU A 1 185 ? -11.593 10.159 6.451 1.00 97.44 185 GLU A N 1
ATOM 1468 C CA . GLU A 1 185 ? -11.599 11.509 5.861 1.00 97.44 185 GLU A CA 1
ATOM 1469 C C . GLU A 1 185 ? -10.257 11.901 5.226 1.00 97.44 185 GLU A C 1
ATOM 1471 O O . GLU A 1 185 ? -10.225 12.716 4.319 1.00 97.44 185 GLU A O 1
ATOM 1476 N N . ARG A 1 186 ? -9.132 11.328 5.677 1.00 97.00 186 ARG A N 1
ATOM 1477 C CA . ARG A 1 186 ? -7.813 11.563 5.055 1.00 97.00 186 ARG A CA 1
ATOM 1478 C C . ARG A 1 186 ? -7.564 10.727 3.800 1.00 97.00 186 ARG A C 1
ATOM 1480 O O . ARG A 1 186 ? -6.541 10.932 3.151 1.00 97.00 186 ARG A O 1
ATOM 1487 N N . LEU A 1 187 ? -8.398 9.720 3.542 1.00 94.81 187 LEU A N 1
ATOM 1488 C CA . LEU A 1 187 ? -8.298 8.853 2.368 1.00 94.81 187 LEU A CA 1
ATOM 1489 C C . LEU A 1 187 ? -9.215 9.304 1.224 1.00 94.81 187 LEU A C 1
ATOM 1491 O O . LEU A 1 187 ? -9.005 8.841 0.105 1.00 94.81 187 LEU A O 1
ATOM 1495 N N . GLU A 1 188 ? -10.205 10.153 1.505 1.00 89.19 188 GLU A N 1
ATOM 1496 C CA . GLU A 1 188 ? -11.080 10.813 0.521 1.00 89.19 188 GLU A CA 1
ATOM 1497 C C . GLU A 1 188 ? -10.386 12.027 -0.115 1.00 89.19 188 GLU A C 1
ATOM 1499 O O . GLU A 1 188 ? -10.546 12.196 -1.345 1.00 89.19 188 GLU A O 1
#

pLDDT: mean 88.94, std 13.55, range [38.31, 98.44]

Radius of gyration: 25.23 Å; chains: 1; bounding box: 85×36×57 Å

Secondary structure (DSSP, 8-state):
--------HHHHHHHHHHHHHHHHHHHHHHHHHGGGS--B---HHHHHHHHHHHHTT-S-TTHHHHHHHS-BSSHHHHHHHHHHHTS-SS--HHHHHHHHHHHHHHHHHHHHHHHHHHHHHHHHHTT----HHHHHHH-S-GGGS-HHHHHHHHHHHHHHHTHHHHHH-HHHHHHHHHHHHHHHHTT-

Sequence (188 aa):
MRLTFGSNPLINGIGCILGVVLLPAFIILKLIMMPFEKGAHRSPTYVARYIRDFIDNTSGEWDWDDFISIPVADPRLEAIRAAACDVSLPCGDEELAELEVLFEEAQRLAQQNRAALIAMLSRAIAGGVIDRNELDETFPHPRSLEKIERAAWSALSQWIDDADIRDHGERYRKFRLEQLVGHRERLE